Protein AF-A0A0C9QP60-F1 (afdb_monomer)

Solvent-accessible surface area (backbone atoms only — not comparable to full-atom values): 21638 Å² total; per-residue (Å²): 135,90,82,84,79,82,76,84,76,81,80,73,82,81,73,84,78,78,50,73,70,58,50,53,60,69,43,43,70,55,50,72,55,45,40,46,80,83,29,76,95,37,69,68,60,22,52,45,26,48,55,33,48,55,51,50,52,53,51,52,54,33,41,74,70,72,43,88,77,77,71,44,75,39,58,37,56,35,70,56,91,48,77,74,44,56,77,66,73,55,65,50,81,40,75,45,76,48,76,64,84,46,63,72,58,43,52,49,52,53,33,57,71,67,79,45,88,57,67,77,67,66,71,60,70,74,83,79,90,80,78,92,71,98,60,85,84,70,74,88,70,79,89,86,78,86,72,84,58,80,89,42,68,85,38,83,88,43,37,67,60,52,51,52,49,52,61,70,70,46,70,95,46,69,65,62,51,43,70,68,44,48,63,57,50,49,53,54,48,59,70,44,41,65,61,53,54,50,39,57,51,49,51,51,53,49,28,67,73,46,43,31,67,46,77,50,76,62,48,98,70,54,72,71,55,51,43,50,48,53,53,56,48,51,54,49,43,74,76,40,54,80,60,40,62,76,45,45,71,28,38,42,30,35,20,80,51,70,52,67,46,97,86,62,33,41,31,37,32,65,88,60,60,73,66,60,55,50,56,49,53,71,45,43,70,63,52,49,58,51,58,69,45,44,65,59,52,51,52,52,52,18,56,76,56,75,65,46,75,82,79,78,87,71,90,80,70,96,83,80,83,92,82,71,76,96,76,77,98,76,80,92,78,90,79,93,66,93,74,87,80,84,70,134

InterPro domains:
  IPR027986 T-cell activation inhibitor, mitochondrial [PTHR31596] (13-310)
  IPR027989 Domain of unknown function DUF4461 [PF14688] (173-313)
  IPR028031 Domain of unknown function DUF4460 [PF14687] (16-116)

pLDDT: mean 70.01, std 20.9, range [25.31, 95.25]

Secondary structure (DSSP, 8-state):
----------------PPPHHHHHHHHHHHHHHH-GGGGTT-HHHHHHHHHHHHHHHHHHHHHHTTPPPPPEEEEEEEE-S-HHHHTTT-EEEEEEEE--S-HHHHHHHHHHHTT---HHHHTSPPP--------TTS-SS--------GGGTT-TTTHHHHHHHHHHHS-S-HHHHHHHHHHHHHHHHHHTHHHHHHHHHHHHHHHHHHT-SEEEE-SSS-HHHHHHHHHHHHHHHHH-HHHHGGGTTPEEEEESS-EE-TTSPEEEETTS-HHHHHHHHHHHHHHHHHHHHHHHHHHHHHHHTTT-------SS---S---S------------S-------

Structure (mmCIF, N/CA/C/O backbone):
data_AF-A0A0C9QP60-F1
#
_entry.id   AF-A0A0C9QP60-F1
#
loop_
_atom_site.group_PDB
_atom_site.id
_atom_site.type_symbol
_atom_site.label_atom_id
_atom_site.label_alt_id
_atom_site.label_comp_id
_atom_site.label_asym_id
_atom_site.label_entity_id
_atom_site.label_seq_id
_atom_site.pdbx_PDB_ins_code
_atom_site.Cartn_x
_atom_site.Cartn_y
_atom_site.Cartn_z
_atom_site.occupancy
_atom_site.B_iso_or_equiv
_atom_site.auth_seq_id
_atom_site.auth_comp_id
_atom_site.auth_asym_id
_atom_site.auth_atom_id
_atom_site.pdbx_PDB_model_num
ATOM 1 N N . MET A 1 1 ? -19.354 8.453 -74.496 1.00 32.84 1 MET A N 1
ATOM 2 C CA . MET A 1 1 ? -18.227 9.409 -74.519 1.00 32.84 1 MET A CA 1
ATOM 3 C C . MET A 1 1 ? -17.736 9.614 -73.103 1.00 32.84 1 MET A C 1
ATOM 5 O O . MET A 1 1 ? -18.538 9.859 -72.214 1.00 32.84 1 MET A O 1
ATOM 9 N N . LEU A 1 2 ? -16.433 9.427 -72.923 1.00 30.95 2 LEU A N 1
ATOM 10 C CA . LEU A 1 2 ? -15.685 9.573 -71.681 1.00 30.95 2 LEU A CA 1
ATOM 11 C C . LEU A 1 2 ? -15.589 11.052 -71.285 1.00 30.95 2 LEU A C 1
ATOM 13 O O . LEU A 1 2 ? -15.195 11.870 -72.111 1.00 30.95 2 LEU A O 1
ATOM 17 N N . LEU A 1 3 ? -15.845 11.377 -70.018 1.00 25.61 3 LEU A N 1
ATOM 18 C CA . LEU A 1 3 ? -15.370 12.620 -69.409 1.00 25.61 3 LEU A CA 1
ATOM 19 C C . LEU A 1 3 ? -14.425 12.262 -68.263 1.00 25.61 3 LEU A C 1
ATOM 21 O O . LEU A 1 3 ? -14.814 11.801 -67.194 1.00 25.61 3 LEU A O 1
ATOM 25 N N . SER A 1 4 ? -13.142 12.411 -68.584 1.00 28.53 4 SER A N 1
ATOM 26 C CA . SER A 1 4 ? -11.988 12.177 -67.731 1.00 28.53 4 SER A CA 1
ATOM 27 C C . SER A 1 4 ? -11.866 13.302 -66.706 1.00 28.53 4 SER A C 1
ATOM 29 O O . SER A 1 4 ? -11.597 14.446 -67.067 1.00 28.53 4 SER A O 1
ATOM 31 N N . VAL A 1 5 ? -12.011 12.977 -65.422 1.00 31.80 5 VAL A N 1
ATOM 32 C CA . VAL A 1 5 ? -11.561 13.852 -64.334 1.00 31.80 5 VAL A CA 1
ATOM 33 C C . VAL A 1 5 ? -10.162 13.393 -63.942 1.00 31.80 5 VAL A C 1
ATOM 35 O O . VAL A 1 5 ? -9.981 12.428 -63.199 1.00 31.80 5 VAL A O 1
ATOM 38 N N . LYS A 1 6 ? -9.150 14.077 -64.483 1.00 30.47 6 LYS A N 1
ATOM 39 C CA . LYS A 1 6 ? -7.749 13.919 -64.087 1.00 30.47 6 LYS A CA 1
ATOM 40 C C . LYS A 1 6 ? -7.596 14.355 -62.626 1.00 30.47 6 LYS A C 1
ATOM 42 O O . LYS A 1 6 ? -7.468 15.542 -62.338 1.00 30.47 6 LYS A O 1
ATOM 47 N N . ARG A 1 7 ? -7.590 13.402 -61.689 1.00 30.95 7 ARG A N 1
ATOM 48 C CA . ARG A 1 7 ? -7.077 13.644 -60.335 1.00 30.95 7 ARG A CA 1
ATOM 49 C C . ARG A 1 7 ? -5.559 13.745 -60.414 1.00 30.95 7 ARG A C 1
ATOM 51 O O . ARG A 1 7 ? -4.868 12.758 -60.648 1.00 30.95 7 ARG A O 1
ATOM 58 N N . CYS A 1 8 ? -5.064 14.964 -60.236 1.00 28.36 8 CYS A N 1
ATOM 59 C CA . CYS A 1 8 ? -3.657 15.262 -60.030 1.00 28.36 8 CYS A CA 1
ATOM 60 C C . CYS A 1 8 ? -3.222 14.642 -58.691 1.00 28.36 8 CYS A C 1
ATOM 62 O O . CYS A 1 8 ? -3.448 15.217 -57.628 1.00 28.36 8 CYS A O 1
ATOM 64 N N . PHE A 1 9 ? -2.662 13.433 -58.727 1.00 30.48 9 PHE A N 1
ATOM 65 C CA . PHE A 1 9 ? -1.958 12.869 -57.581 1.00 30.48 9 PHE A CA 1
ATOM 66 C C . PHE A 1 9 ? -0.523 13.384 -57.615 1.00 30.48 9 PHE A C 1
ATOM 68 O O . PHE A 1 9 ? 0.339 12.833 -58.296 1.00 30.48 9 PHE A O 1
ATOM 75 N N . CYS A 1 10 ? -0.272 14.465 -56.881 1.00 32.12 10 CYS A N 1
ATOM 76 C CA . CYS A 1 10 ? 1.082 14.842 -56.509 1.00 32.12 10 CYS A CA 1
ATOM 77 C C . CYS A 1 10 ? 1.654 13.723 -55.628 1.00 32.12 10 CYS A C 1
ATOM 79 O O . CYS A 1 10 ? 1.292 13.601 -54.457 1.00 32.12 10 CYS A O 1
ATOM 81 N N . ILE A 1 11 ? 2.525 12.895 -56.205 1.00 33.38 11 ILE A N 1
ATOM 82 C CA . ILE A 1 11 ? 3.366 11.946 -55.476 1.00 33.38 11 ILE A CA 1
ATOM 83 C C . ILE A 1 11 ? 4.297 12.790 -54.604 1.00 33.38 11 ILE A C 1
ATOM 85 O O . ILE A 1 11 ? 5.218 13.428 -55.107 1.00 33.38 11 ILE A O 1
ATOM 89 N N . LYS A 1 12 ? 4.026 12.857 -53.299 1.00 36.81 12 LYS A N 1
ATOM 90 C CA . LYS A 1 12 ? 5.022 13.325 -52.336 1.00 36.81 12 LYS A CA 1
ATOM 91 C C . LYS A 1 12 ? 5.918 12.133 -52.028 1.00 36.81 12 LYS A C 1
ATOM 93 O O . LYS A 1 12 ? 5.441 11.149 -51.467 1.00 36.81 12 LYS A O 1
ATOM 98 N N . ASP A 1 13 ? 7.173 12.226 -52.458 1.00 33.41 13 ASP A N 1
ATOM 99 C CA . ASP A 1 13 ? 8.253 11.306 -52.107 1.00 33.41 13 ASP A CA 1
ATOM 100 C C . ASP A 1 13 ? 8.210 11.005 -50.599 1.00 33.41 13 ASP A C 1
ATOM 102 O O . ASP A 1 13 ? 8.339 11.900 -49.761 1.00 33.41 13 ASP A O 1
ATOM 106 N N . GLY A 1 14 ? 7.963 9.743 -50.248 1.00 35.69 14 GLY A N 1
ATOM 107 C CA . GLY A 1 14 ? 7.966 9.283 -48.866 1.00 35.69 14 GLY A CA 1
ATOM 108 C C . GLY A 1 14 ? 9.399 9.116 -48.380 1.00 35.69 14 GLY A C 1
ATOM 109 O O . GLY A 1 14 ? 9.996 8.060 -48.572 1.00 35.69 14 GLY A O 1
ATOM 110 N N . PHE A 1 15 ? 9.958 10.145 -47.749 1.00 45.41 15 PHE A N 1
ATOM 111 C CA . PHE A 1 15 ? 11.188 9.997 -46.976 1.00 45.41 15 PHE A CA 1
ATOM 112 C C . PHE A 1 15 ? 10.892 9.153 -45.728 1.00 45.41 15 PHE A C 1
ATOM 114 O O . PHE A 1 15 ? 9.962 9.448 -44.977 1.00 45.41 15 PHE A O 1
ATOM 121 N N . ARG A 1 16 ? 11.680 8.096 -45.489 1.00 46.97 16 ARG A N 1
ATOM 122 C CA . ARG A 1 16 ? 11.666 7.367 -44.211 1.00 46.97 16 ARG A CA 1
ATOM 123 C C . ARG A 1 16 ? 12.055 8.353 -43.104 1.00 46.97 16 ARG A C 1
ATOM 125 O O . ARG A 1 16 ? 13.191 8.822 -43.073 1.00 46.97 16 ARG A O 1
ATOM 132 N N . ALA A 1 17 ? 11.121 8.672 -42.210 1.00 57.16 17 ALA A N 1
ATOM 133 C CA . ALA A 1 17 ? 11.425 9.436 -41.005 1.00 57.16 17 ALA A CA 1
ATOM 134 C C . ALA A 1 17 ? 12.332 8.591 -40.093 1.00 57.16 17 ALA A C 1
ATOM 136 O O . ALA A 1 17 ? 12.039 7.421 -39.843 1.00 57.16 17 ALA A O 1
ATOM 137 N N . LEU A 1 18 ? 13.448 9.165 -39.636 1.00 63.72 18 LEU A N 1
ATOM 138 C CA . LEU A 1 18 ? 14.366 8.495 -38.710 1.00 63.72 18 LEU A CA 1
ATOM 139 C C . LEU A 1 18 ? 13.670 8.266 -37.362 1.00 63.72 18 LEU A C 1
ATOM 141 O O . LEU A 1 18 ? 13.004 9.164 -36.842 1.00 63.72 18 LEU A O 1
ATOM 145 N N . SER A 1 19 ? 13.841 7.075 -36.790 1.00 68.81 19 SER A N 1
ATOM 146 C CA . SER A 1 19 ? 13.317 6.735 -35.463 1.00 68.81 19 SER A CA 1
ATOM 147 C C . SER A 1 19 ? 14.029 7.542 -34.374 1.00 68.81 19 SER A C 1
ATOM 149 O O . SER A 1 19 ? 15.221 7.833 -34.485 1.00 68.81 19 SER A O 1
ATOM 151 N N . THR A 1 20 ? 13.336 7.865 -33.277 1.00 72.31 20 THR A N 1
ATOM 152 C CA . THR A 1 20 ? 13.909 8.5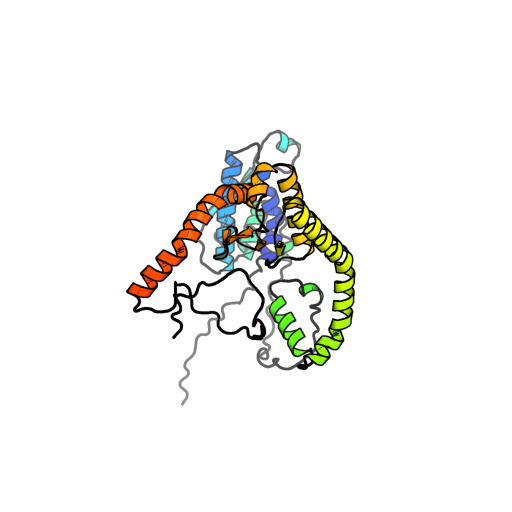93 -32.130 1.00 72.31 20 THR A CA 1
ATOM 153 C C . THR A 1 20 ? 15.202 7.943 -31.620 1.00 72.31 20 THR A C 1
ATOM 155 O O . THR A 1 20 ? 16.160 8.650 -31.319 1.00 72.31 20 THR A O 1
ATOM 158 N N . GLY A 1 21 ? 15.286 6.606 -31.622 1.00 72.25 21 GLY A N 1
ATOM 159 C CA . GLY A 1 21 ? 16.500 5.872 -31.236 1.00 72.25 21 GLY A CA 1
ATOM 160 C C . GLY A 1 21 ? 17.680 6.031 -32.209 1.00 72.25 21 GLY A C 1
ATOM 161 O O . GLY A 1 21 ? 18.832 6.124 -31.775 1.00 72.25 21 GLY A O 1
ATOM 162 N N . GLU A 1 22 ? 17.412 6.127 -33.515 1.00 74.56 22 GLU A N 1
ATOM 163 C CA . GLU A 1 22 ? 18.431 6.378 -34.549 1.00 74.56 22 GLU A CA 1
ATOM 164 C C . GLU A 1 22 ? 18.987 7.807 -34.405 1.00 74.56 22 GLU A C 1
ATOM 166 O O . GLU A 1 22 ? 20.200 8.020 -34.433 1.00 74.56 22 GLU A O 1
ATOM 171 N N . VAL A 1 23 ? 18.106 8.779 -34.141 1.00 77.25 23 VAL A N 1
ATOM 172 C CA . VAL A 1 23 ? 18.465 10.189 -33.915 1.00 77.25 23 VAL A CA 1
ATOM 173 C C . VAL A 1 23 ? 19.325 10.364 -32.664 1.00 77.25 23 VAL A C 1
ATOM 175 O O . VAL A 1 23 ? 20.373 11.010 -32.720 1.00 77.25 23 VAL A O 1
ATOM 178 N N . SER A 1 24 ? 18.933 9.755 -31.542 1.00 76.56 24 SER A N 1
ATOM 179 C CA . SER A 1 24 ? 19.708 9.819 -30.299 1.00 76.56 24 SER A CA 1
ATOM 180 C C . SER A 1 24 ? 21.079 9.159 -30.434 1.00 76.56 24 SER A C 1
ATOM 182 O O . SER A 1 24 ? 22.045 9.640 -29.847 1.00 76.56 24 SER A O 1
ATOM 184 N N . THR A 1 25 ? 21.189 8.084 -31.219 1.00 79.62 25 THR A N 1
ATOM 185 C CA . THR A 1 25 ? 22.473 7.414 -31.469 1.00 79.62 25 THR A CA 1
ATOM 186 C C . THR A 1 25 ? 23.393 8.281 -32.330 1.00 79.62 25 THR A C 1
ATOM 188 O O . THR A 1 25 ? 24.567 8.428 -31.996 1.00 79.62 25 THR A O 1
ATOM 191 N N . ALA A 1 26 ? 22.859 8.929 -33.370 1.00 76.75 26 ALA A N 1
ATOM 192 C CA . ALA A 1 26 ? 23.619 9.820 -34.247 1.00 76.75 26 ALA A CA 1
ATOM 193 C C . ALA A 1 26 ? 24.103 11.100 -33.540 1.00 76.75 26 ALA A C 1
ATOM 195 O O . ALA A 1 26 ? 25.216 11.560 -33.785 1.00 76.75 26 ALA A O 1
ATOM 196 N N . LEU A 1 27 ? 23.296 11.665 -32.636 1.00 78.94 27 LEU A N 1
ATOM 197 C CA . LEU A 1 27 ? 23.642 12.881 -31.888 1.00 78.94 27 LEU A CA 1
ATOM 198 C C . LEU A 1 27 ? 24.438 12.612 -30.606 1.00 78.94 27 LEU A C 1
ATOM 200 O O . LEU A 1 27 ? 24.936 13.550 -29.987 1.00 78.94 27 LEU A O 1
ATOM 204 N N . ARG A 1 28 ? 24.613 11.350 -30.202 1.00 77.81 28 ARG A N 1
ATOM 205 C CA . ARG A 1 28 ? 25.347 10.984 -28.982 1.00 77.81 28 ARG A CA 1
ATOM 206 C C . ARG A 1 28 ? 26.765 11.584 -28.917 1.00 77.81 28 ARG A C 1
ATOM 208 O O . ARG A 1 28 ? 27.090 12.153 -27.875 1.00 77.81 28 ARG A O 1
ATOM 215 N N . PRO A 1 29 ? 27.593 11.550 -29.983 1.00 77.00 29 PRO A N 1
ATOM 216 C CA . PRO A 1 29 ? 28.911 12.189 -29.961 1.00 77.00 29 PRO A CA 1
ATOM 217 C C . PRO A 1 29 ? 28.838 13.706 -29.757 1.00 77.00 29 PRO A C 1
ATOM 219 O O . PRO A 1 29 ? 29.717 14.275 -29.121 1.00 77.00 29 PRO A O 1
ATOM 222 N N . PHE A 1 30 ? 27.784 14.353 -30.261 1.00 79.69 30 PHE A N 1
ATOM 223 C CA . PHE A 1 30 ? 27.535 15.777 -30.053 1.00 79.69 30 PHE A CA 1
ATOM 224 C C . PHE A 1 30 ? 27.123 16.065 -28.606 1.00 79.69 30 PHE A C 1
ATOM 226 O O . PHE A 1 30 ? 27.710 16.930 -27.967 1.00 79.69 30 PHE A O 1
ATOM 233 N N . TYR A 1 31 ? 26.185 15.302 -28.036 1.00 81.62 31 TYR A N 1
ATOM 234 C CA . TYR A 1 31 ? 25.783 15.499 -26.641 1.00 81.62 31 TYR A CA 1
ATOM 235 C C . TYR A 1 31 ? 26.957 15.360 -25.675 1.00 81.62 31 TYR A C 1
ATOM 237 O O . TYR A 1 31 ? 27.052 16.144 -24.737 1.00 81.62 31 TYR A O 1
ATOM 245 N N . PHE A 1 32 ? 27.890 14.442 -25.938 1.00 78.00 32 PHE A N 1
ATOM 246 C CA . PHE A 1 32 ? 29.095 14.306 -25.125 1.00 78.00 32 PHE A CA 1
ATOM 247 C C . PHE A 1 32 ? 30.054 15.493 -25.212 1.00 78.00 32 PHE A C 1
ATOM 249 O O . PHE A 1 32 ? 30.802 15.699 -24.267 1.00 78.00 32 PHE A O 1
ATOM 256 N N . THR A 1 33 ? 30.064 16.285 -26.287 1.00 72.25 33 THR A N 1
ATOM 257 C CA . THR A 1 33 ? 30.972 17.442 -26.388 1.00 72.25 33 THR A CA 1
ATOM 258 C C . THR A 1 33 ? 30.386 18.715 -25.791 1.00 72.25 33 THR A C 1
ATOM 260 O O . THR A 1 33 ? 31.141 19.548 -25.289 1.00 72.25 33 THR A O 1
ATOM 263 N N . VAL A 1 34 ? 29.059 18.871 -25.817 1.00 73.88 34 VAL A N 1
ATOM 264 C CA . VAL A 1 34 ? 28.372 20.088 -25.345 1.00 73.88 34 VAL A CA 1
ATOM 265 C C . VAL A 1 34 ? 27.682 19.927 -23.985 1.00 73.88 34 VAL A C 1
ATOM 267 O O . VAL A 1 34 ? 27.038 20.869 -23.518 1.00 73.88 34 VAL A O 1
ATOM 270 N N . HIS A 1 35 ? 27.803 18.761 -23.335 1.00 77.62 35 HIS A N 1
ATOM 271 C CA . HIS A 1 35 ? 27.100 18.466 -22.083 1.00 77.62 35 HIS A CA 1
ATOM 272 C C . HIS A 1 35 ? 27.443 19.483 -20.975 1.00 77.62 35 HIS A C 1
ATOM 274 O O . HIS A 1 35 ? 28.627 19.716 -20.716 1.00 77.62 35 HIS A O 1
ATOM 280 N N . PRO A 1 36 ? 26.448 20.052 -20.263 1.00 72.38 36 PRO A N 1
ATOM 281 C CA . PRO A 1 36 ? 26.666 21.096 -19.255 1.00 72.38 36 PRO A CA 1
ATOM 282 C C . PRO A 1 36 ? 27.555 20.661 -18.079 1.00 72.38 36 PRO A C 1
ATOM 284 O O . PRO A 1 36 ? 28.192 21.505 -17.451 1.00 72.38 36 PRO A O 1
ATOM 287 N N . ASP A 1 37 ? 27.635 19.358 -17.804 1.00 75.44 37 ASP A N 1
ATOM 288 C CA . ASP A 1 37 ? 28.475 18.785 -16.740 1.00 75.44 37 ASP A CA 1
ATOM 289 C C . ASP A 1 37 ? 29.982 18.976 -16.998 1.00 75.44 37 ASP A C 1
ATOM 291 O O . ASP A 1 37 ? 30.777 19.131 -16.075 1.00 75.44 37 ASP A O 1
ATOM 295 N N . LEU A 1 38 ? 30.383 19.100 -18.269 1.00 68.94 38 LEU A N 1
ATOM 296 C CA . LEU A 1 38 ? 31.773 19.377 -18.646 1.00 68.94 38 LEU A CA 1
ATOM 297 C C . LEU A 1 38 ? 32.201 20.828 -18.373 1.00 68.94 38 LEU A C 1
ATOM 299 O O . LEU A 1 38 ? 33.390 21.139 -18.441 1.00 68.94 38 LEU A O 1
ATOM 303 N N . PHE A 1 39 ? 31.252 21.711 -18.049 1.00 68.50 39 PHE A N 1
ATOM 304 C CA . PHE A 1 39 ? 31.463 23.146 -17.843 1.00 68.50 39 PHE A CA 1
ATOM 305 C C . PHE A 1 39 ? 31.266 23.559 -16.377 1.00 68.50 39 PHE A C 1
ATOM 307 O O . PHE A 1 39 ? 30.927 24.705 -16.094 1.00 68.50 39 PHE A O 1
ATOM 314 N N . GLY A 1 40 ? 31.499 22.650 -15.421 1.00 68.50 40 GLY A N 1
ATOM 315 C CA . GLY A 1 40 ? 31.336 22.927 -13.985 1.00 68.50 40 GLY A CA 1
ATOM 316 C C . GLY A 1 40 ? 32.124 24.143 -13.469 1.00 68.50 40 GLY A C 1
ATOM 317 O O . GLY A 1 40 ? 31.660 24.828 -12.565 1.00 68.50 40 GLY A O 1
ATOM 318 N N . GLN A 1 41 ? 33.268 24.460 -14.086 1.00 72.19 41 GLN A N 1
ATOM 319 C CA . GLN A 1 41 ? 34.111 25.621 -13.750 1.00 72.19 41 GLN A CA 1
ATOM 320 C C . GLN A 1 41 ? 33.659 26.938 -14.427 1.00 72.19 41 GLN A C 1
ATOM 322 O O . GLN A 1 41 ? 34.224 27.993 -14.156 1.00 72.19 41 GLN A O 1
ATOM 327 N N . TYR A 1 42 ? 32.647 26.889 -15.303 1.00 75.06 42 TYR A N 1
ATOM 328 C CA . TYR A 1 42 ? 32.285 27.945 -16.256 1.00 75.06 42 TYR A CA 1
ATOM 329 C C . TYR A 1 42 ? 30.751 28.138 -16.321 1.00 75.06 42 TYR A C 1
ATOM 331 O O . TYR A 1 42 ? 30.084 27.642 -17.237 1.00 75.06 42 TYR A O 1
ATOM 339 N N . PRO A 1 43 ? 30.151 28.843 -15.338 1.00 76.19 43 PRO A N 1
ATOM 340 C CA . PRO A 1 43 ? 28.696 28.893 -15.153 1.00 76.19 43 PRO A CA 1
ATOM 341 C C . PRO A 1 43 ? 27.944 29.617 -16.283 1.00 76.19 43 PRO A C 1
ATOM 343 O O . PRO A 1 43 ? 26.806 29.259 -16.599 1.00 76.19 43 PRO A O 1
ATOM 346 N N . THR A 1 44 ? 28.565 30.604 -16.937 1.00 78.56 44 THR A N 1
ATOM 347 C CA . THR A 1 44 ? 27.941 31.342 -18.047 1.00 78.56 44 THR A CA 1
ATOM 348 C C . THR A 1 44 ? 27.857 30.484 -19.312 1.00 78.56 44 THR A C 1
ATOM 350 O O . THR A 1 44 ? 26.798 30.407 -19.932 1.00 78.56 44 THR A O 1
ATOM 353 N N . GLN A 1 45 ? 28.922 29.755 -19.648 1.00 79.19 45 GLN A N 1
ATOM 354 C CA . GLN A 1 45 ? 28.967 28.827 -20.783 1.00 79.19 45 GLN A CA 1
ATOM 355 C C . GLN A 1 45 ? 28.024 27.636 -20.572 1.00 79.19 45 GLN A C 1
ATOM 357 O O . GLN A 1 45 ? 27.305 27.247 -21.494 1.00 79.19 45 GLN A O 1
ATOM 362 N N . ARG A 1 46 ? 27.959 27.110 -19.340 1.00 81.06 46 ARG A N 1
ATOM 363 C CA . ARG A 1 46 ? 27.018 26.052 -18.947 1.00 81.06 46 ARG A CA 1
ATOM 364 C C . ARG A 1 46 ? 25.567 26.451 -19.214 1.00 81.06 46 ARG A C 1
ATOM 366 O O . ARG A 1 46 ? 24.826 25.683 -19.821 1.00 81.06 46 ARG A O 1
ATOM 373 N N . THR A 1 47 ? 25.184 27.659 -18.806 1.00 80.69 47 THR A N 1
ATOM 374 C CA . THR A 1 47 ? 23.814 28.169 -18.971 1.00 80.69 47 THR A CA 1
ATOM 375 C C . THR A 1 47 ? 23.447 28.334 -20.449 1.00 80.69 47 THR A C 1
ATOM 377 O O . THR A 1 47 ? 22.346 27.975 -20.865 1.00 80.69 47 THR A O 1
ATOM 380 N N . VAL A 1 48 ? 24.379 28.830 -21.272 1.00 81.25 48 VAL A N 1
ATOM 381 C CA . VAL A 1 48 ? 24.165 28.978 -22.722 1.00 81.25 48 VAL A CA 1
ATOM 382 C C . VAL A 1 48 ? 24.019 27.619 -23.411 1.00 81.25 48 VAL A C 1
ATOM 384 O O . VAL A 1 48 ? 23.116 27.457 -24.233 1.00 81.25 48 VAL A O 1
ATOM 387 N N . ASN A 1 49 ? 24.837 26.626 -23.049 1.00 83.69 49 ASN A N 1
ATOM 388 C CA . ASN A 1 49 ? 24.727 25.274 -23.602 1.00 83.69 49 ASN A CA 1
ATOM 389 C C . ASN A 1 49 ? 23.436 24.572 -23.159 1.00 83.69 49 ASN A C 1
ATOM 391 O O . ASN A 1 49 ? 22.796 23.920 -23.977 1.00 83.69 49 ASN A O 1
ATOM 395 N N . GLU A 1 50 ? 23.009 24.733 -21.905 1.00 84.50 50 GLU A N 1
ATOM 396 C CA . GLU A 1 50 ? 21.755 24.151 -21.412 1.00 84.50 50 GLU A CA 1
ATOM 397 C C . GLU A 1 50 ? 20.533 24.723 -22.149 1.00 84.50 50 GLU A C 1
ATOM 399 O O . GLU A 1 50 ? 19.672 23.970 -22.610 1.00 84.50 50 GLU A O 1
ATOM 404 N N . ASN A 1 51 ? 20.477 26.046 -22.318 1.00 83.38 51 ASN A N 1
ATOM 405 C CA . ASN A 1 51 ? 19.391 26.702 -23.045 1.00 83.38 51 ASN A CA 1
ATOM 406 C C . ASN A 1 51 ? 19.379 26.309 -24.529 1.00 83.38 51 ASN A C 1
ATOM 408 O O . ASN A 1 51 ? 18.318 26.002 -25.076 1.00 83.38 51 ASN A O 1
ATOM 412 N N . SER A 1 52 ? 20.551 26.242 -25.162 1.00 83.50 52 SER A N 1
ATOM 413 C CA . SER A 1 52 ? 20.674 25.853 -26.570 1.00 83.50 52 SER A CA 1
ATOM 414 C C . SER A 1 52 ? 20.362 24.370 -26.795 1.00 83.50 52 SER A C 1
ATOM 416 O O . SER A 1 52 ? 19.755 24.025 -27.806 1.00 83.50 52 SER A O 1
ATOM 418 N N . LEU A 1 53 ? 20.683 23.485 -25.842 1.00 83.12 53 LEU A N 1
ATOM 419 C CA . LEU A 1 53 ? 20.295 22.070 -25.884 1.00 83.12 53 LEU A CA 1
ATOM 420 C C . LEU A 1 53 ? 18.781 21.881 -25.756 1.00 83.12 53 LEU A C 1
ATOM 422 O O . LEU A 1 53 ? 18.208 21.101 -26.512 1.00 83.12 53 LEU A O 1
ATOM 426 N N . LYS A 1 54 ? 18.118 22.616 -24.853 1.00 84.12 54 LYS A N 1
ATOM 427 C CA . LYS A 1 54 ? 16.649 22.585 -24.724 1.00 84.12 54 LYS A CA 1
ATOM 428 C C . LYS A 1 54 ? 15.968 23.020 -26.022 1.00 84.12 54 LYS A C 1
ATOM 430 O O . LYS A 1 54 ? 15.029 22.369 -26.477 1.00 84.12 54 LYS A O 1
ATOM 435 N N . GLN A 1 55 ? 16.471 24.089 -26.639 1.00 81.75 55 GLN A N 1
ATOM 436 C CA . GLN A 1 55 ? 15.963 24.581 -27.920 1.00 81.75 55 GLN A CA 1
ATOM 437 C C . GLN A 1 55 ? 16.210 23.577 -29.051 1.00 81.75 55 GLN A C 1
ATOM 439 O O . GLN A 1 55 ? 15.302 23.311 -29.835 1.00 81.75 55 GLN A O 1
ATOM 444 N N . LEU A 1 56 ? 17.391 22.953 -29.098 1.00 83.12 56 LEU A N 1
ATOM 445 C CA . LEU A 1 56 ? 17.709 21.919 -30.082 1.00 83.12 56 LEU A CA 1
ATOM 446 C C . LEU A 1 56 ? 16.784 20.700 -29.959 1.00 83.12 56 LEU A C 1
ATOM 448 O O . LEU A 1 56 ? 16.257 20.237 -30.968 1.00 83.12 56 LEU A O 1
ATOM 452 N N . SER A 1 57 ? 16.552 20.201 -28.742 1.00 83.25 57 SER A N 1
ATOM 453 C CA . SER A 1 57 ? 15.643 19.074 -28.505 1.00 83.25 57 SER A CA 1
ATOM 454 C C . SER A 1 57 ? 14.216 19.399 -28.945 1.00 83.25 57 SER A C 1
ATOM 456 O O . SER A 1 57 ? 13.600 18.603 -29.648 1.00 83.25 57 SER A O 1
ATOM 458 N N . SER A 1 58 ? 13.727 20.606 -28.639 1.00 83.25 58 SER A N 1
ATOM 459 C CA . SER A 1 58 ? 12.406 21.059 -29.091 1.00 83.25 58 SER A CA 1
ATOM 460 C C . SER A 1 58 ? 12.298 21.118 -30.622 1.00 83.25 58 SER A C 1
ATOM 462 O O . SER A 1 58 ? 11.285 20.707 -31.192 1.00 83.25 58 SER A O 1
ATOM 464 N N . VAL A 1 59 ? 13.353 21.568 -31.310 1.00 80.81 59 VAL A N 1
ATOM 465 C CA . VAL A 1 59 ? 13.409 21.590 -32.780 1.00 80.81 59 VAL A CA 1
ATOM 466 C C . VAL A 1 59 ? 13.407 20.172 -33.356 1.00 80.81 59 VAL A C 1
ATOM 468 O O . VAL A 1 59 ? 12.675 19.906 -34.308 1.00 80.81 59 VAL A O 1
ATOM 471 N N . ILE A 1 60 ? 14.172 19.244 -32.776 1.00 81.19 60 ILE A N 1
ATOM 472 C CA . ILE A 1 60 ? 14.212 17.841 -33.216 1.00 81.19 60 ILE A CA 1
ATOM 473 C C . ILE A 1 60 ? 12.845 17.171 -33.031 1.00 81.19 60 ILE A C 1
ATOM 475 O O . ILE A 1 60 ? 12.385 16.486 -33.943 1.00 81.19 60 ILE A O 1
ATOM 479 N N . GLU A 1 61 ? 12.162 17.407 -31.910 1.00 81.69 61 GLU A N 1
ATOM 480 C CA . GLU A 1 61 ? 10.801 16.906 -31.670 1.00 81.69 61 GLU A CA 1
ATOM 481 C C . GLU A 1 61 ? 9.797 17.470 -32.686 1.00 81.69 61 GLU A C 1
ATOM 483 O O . GLU A 1 61 ? 8.982 16.727 -33.239 1.00 81.69 61 GLU A O 1
ATOM 488 N N . CYS A 1 62 ? 9.885 18.768 -33.000 1.00 80.31 62 CYS A N 1
ATOM 489 C CA . CYS A 1 62 ? 9.054 19.388 -34.033 1.00 80.31 62 CYS A CA 1
ATOM 490 C C . CYS A 1 62 ? 9.301 18.766 -35.414 1.00 80.31 62 CYS A C 1
ATOM 492 O O . CYS A 1 62 ? 8.341 18.460 -36.125 1.00 80.31 62 CYS A O 1
ATOM 494 N N . LEU A 1 63 ? 10.566 18.523 -35.773 1.00 76.31 63 LEU A N 1
ATOM 495 C CA . LEU A 1 63 ? 10.945 17.880 -37.033 1.00 76.31 63 LEU A CA 1
ATOM 496 C C . LEU A 1 63 ? 10.483 16.415 -37.099 1.00 76.31 63 LEU A C 1
ATOM 498 O O . LEU A 1 63 ? 9.993 15.984 -38.141 1.00 76.31 63 LEU A O 1
ATOM 502 N N . GLN A 1 64 ? 10.552 15.659 -35.996 1.00 75.69 64 GLN A N 1
ATOM 503 C CA . GLN A 1 64 ? 10.009 14.293 -35.919 1.00 75.69 64 GLN A CA 1
ATOM 504 C C . GLN A 1 64 ? 8.487 14.276 -36.126 1.00 75.69 64 GLN A C 1
ATOM 506 O O . GLN A 1 64 ? 7.950 13.416 -36.826 1.00 75.69 64 GLN A O 1
ATOM 511 N N . GLN A 1 65 ? 7.785 15.272 -35.584 1.00 77.88 65 GLN A N 1
ATOM 512 C CA . GLN A 1 65 ? 6.339 15.440 -35.744 1.00 77.88 65 GLN A CA 1
ATOM 513 C C . GLN A 1 65 ? 5.934 16.118 -37.067 1.00 77.88 65 GLN A C 1
ATOM 515 O O . GLN A 1 65 ? 4.760 16.446 -37.238 1.00 77.88 65 GLN A O 1
ATOM 520 N N . HIS A 1 66 ? 6.874 16.330 -38.000 1.00 68.81 66 HIS A N 1
ATOM 521 C CA . HIS A 1 66 ? 6.651 16.995 -39.293 1.00 68.81 66 HIS A CA 1
ATOM 522 C C . HIS A 1 66 ? 6.037 18.403 -39.168 1.00 68.81 66 HIS A C 1
ATOM 524 O O . HIS A 1 66 ? 5.328 18.876 -40.061 1.00 68.81 66 HIS A O 1
ATOM 530 N N . ARG A 1 67 ? 6.296 19.090 -38.050 1.00 70.94 67 ARG A N 1
ATOM 531 C CA . ARG A 1 67 ? 5.854 20.468 -37.831 1.00 70.94 67 ARG A CA 1
ATOM 532 C C . ARG A 1 67 ? 6.865 21.442 -38.440 1.00 70.94 67 ARG A C 1
ATOM 534 O O . ARG A 1 67 ? 8.070 21.205 -38.344 1.00 70.94 67 ARG A O 1
ATOM 541 N N . PRO A 1 68 ? 6.408 22.544 -39.058 1.00 64.69 68 PRO A N 1
ATOM 542 C CA . PRO A 1 68 ? 7.312 23.558 -39.580 1.00 64.69 68 PRO A CA 1
ATOM 543 C C . PRO A 1 68 ? 8.075 24.219 -38.428 1.00 64.69 68 PRO A C 1
ATOM 545 O O . PRO A 1 68 ? 7.478 24.619 -37.429 1.00 64.69 68 PRO A O 1
ATOM 548 N N . ILE A 1 69 ? 9.391 24.335 -38.585 1.00 71.94 69 ILE A N 1
ATOM 549 C CA . ILE A 1 69 ? 10.265 25.040 -37.647 1.00 71.94 69 ILE A CA 1
ATOM 550 C C . ILE A 1 69 ? 10.591 26.434 -38.184 1.00 71.94 69 ILE A C 1
ATOM 552 O O . ILE A 1 69 ? 10.685 26.635 -39.396 1.00 71.94 69 ILE A O 1
ATOM 556 N N . ASN A 1 70 ? 10.774 27.391 -37.276 1.00 68.00 70 ASN A N 1
ATOM 557 C CA . ASN A 1 70 ? 11.315 28.700 -37.626 1.00 68.00 70 ASN A CA 1
ATOM 558 C C . ASN A 1 70 ? 12.846 28.623 -37.653 1.00 68.00 70 ASN A C 1
ATOM 560 O O . ASN A 1 70 ? 13.424 27.987 -36.767 1.00 68.00 70 A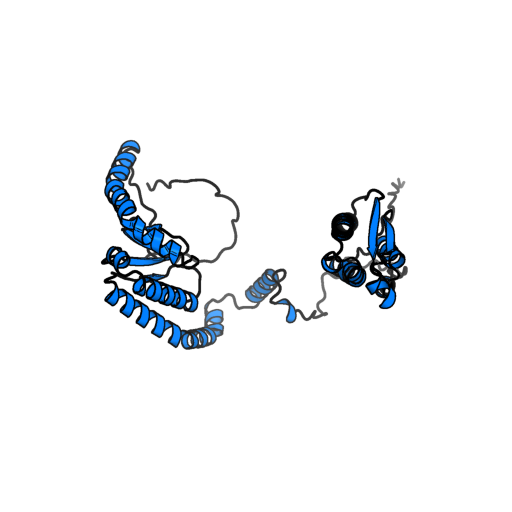SN A O 1
ATOM 564 N N . PRO A 1 71 ? 13.507 29.273 -38.625 1.00 71.56 71 PRO A N 1
ATOM 565 C CA . PRO A 1 71 ? 14.956 29.266 -38.705 1.00 71.56 71 PRO A CA 1
ATOM 566 C C . PRO A 1 71 ? 15.561 29.882 -37.446 1.00 71.56 71 PRO A C 1
ATOM 568 O O . PRO A 1 71 ? 15.256 31.022 -37.094 1.00 71.56 71 PRO A O 1
ATOM 571 N N . MET A 1 72 ? 16.422 29.128 -36.765 1.00 74.44 72 MET A N 1
ATOM 572 C CA . MET A 1 72 ? 17.028 29.547 -35.502 1.00 74.44 72 MET A CA 1
ATOM 573 C C . MET A 1 72 ? 18.537 29.311 -35.513 1.00 74.44 72 MET A C 1
ATOM 575 O O . MET A 1 72 ? 19.023 28.321 -36.059 1.00 74.44 72 MET A O 1
ATOM 579 N N . THR A 1 73 ? 19.286 30.235 -34.907 1.00 78.75 73 THR A N 1
ATOM 580 C CA . THR A 1 73 ? 20.734 30.099 -34.701 1.00 78.75 73 THR A CA 1
ATOM 581 C C . THR A 1 73 ? 21.008 29.785 -33.236 1.00 78.75 73 THR A C 1
ATOM 583 O O . THR A 1 73 ? 20.703 30.604 -32.372 1.00 78.75 73 THR A O 1
ATOM 586 N N . LEU A 1 74 ? 21.591 28.618 -32.963 1.00 80.69 74 LEU A N 1
ATOM 587 C CA . LEU A 1 74 ? 21.901 28.147 -31.615 1.00 80.69 74 LEU A CA 1
ATOM 588 C C . LEU A 1 74 ? 23.408 28.273 -31.323 1.00 80.69 74 LEU A C 1
ATOM 590 O O . LEU A 1 74 ? 24.216 27.699 -32.062 1.00 80.69 74 LEU A O 1
ATOM 594 N N . PRO A 1 75 ? 23.814 29.026 -30.283 1.00 79.38 75 PRO A N 1
ATOM 595 C CA . PRO A 1 75 ? 25.208 29.124 -29.860 1.00 79.38 75 PRO A CA 1
ATOM 596 C C . PRO A 1 75 ? 25.611 27.958 -28.944 1.00 79.38 75 PRO A C 1
ATOM 598 O O . PRO A 1 75 ? 25.014 27.752 -27.892 1.00 79.38 75 PRO A O 1
ATOM 601 N N . PHE A 1 76 ? 26.679 27.244 -29.294 1.00 80.38 76 PHE A N 1
ATOM 602 C CA . PHE A 1 76 ? 27.267 26.192 -28.464 1.00 80.38 76 PHE A CA 1
ATOM 603 C C . PHE A 1 76 ? 28.735 26.481 -28.160 1.00 80.38 76 PHE A C 1
ATOM 605 O O . PHE A 1 76 ? 29.507 26.849 -29.045 1.00 80.38 76 PHE A O 1
ATOM 612 N N . TYR A 1 77 ? 29.132 26.267 -26.910 1.00 77.12 77 TYR A N 1
ATOM 613 C CA . TYR A 1 77 ? 30.529 26.249 -26.493 1.00 77.12 77 TYR A CA 1
ATOM 614 C C . TYR A 1 77 ? 31.061 24.820 -26.545 1.00 77.12 77 TYR A C 1
ATOM 616 O O . TYR A 1 77 ? 30.490 23.925 -25.921 1.00 77.12 77 TYR A O 1
ATOM 624 N N . LEU A 1 78 ? 32.162 24.618 -27.271 1.00 75.81 78 LEU A N 1
ATOM 625 C CA . LEU A 1 78 ? 32.878 23.347 -27.347 1.00 75.81 78 LEU A CA 1
ATOM 626 C C . LEU A 1 78 ? 34.235 23.452 -26.644 1.00 75.81 78 LEU A C 1
ATOM 628 O O . LEU A 1 78 ? 34.906 24.488 -26.693 1.00 75.81 78 LEU A O 1
ATOM 632 N N . ARG A 1 79 ? 34.649 22.350 -26.011 1.00 65.44 79 ARG A N 1
ATOM 633 C CA . ARG A 1 79 ? 35.997 22.178 -25.458 1.00 65.44 79 ARG A CA 1
ATOM 634 C C . ARG A 1 79 ? 36.932 21.682 -26.565 1.00 65.44 79 ARG A C 1
ATOM 636 O O . ARG A 1 79 ? 36.603 20.711 -27.246 1.00 65.44 79 ARG A O 1
ATOM 643 N N . SER A 1 80 ? 38.075 22.346 -26.740 1.00 60.69 80 SER A N 1
ATOM 644 C CA . SER A 1 80 ? 39.111 21.907 -27.686 1.00 60.69 80 SER A CA 1
ATOM 645 C C . SER A 1 80 ? 39.637 20.516 -27.292 1.00 60.69 80 SER A C 1
ATOM 647 O O . SER A 1 80 ? 39.697 20.194 -26.102 1.00 60.69 80 SER A O 1
ATOM 649 N N . LYS A 1 81 ? 39.977 19.674 -28.278 1.00 57.06 81 LYS A N 1
ATOM 650 C CA . LYS A 1 81 ? 40.448 18.289 -28.058 1.00 57.06 81 LYS A CA 1
ATOM 651 C C . LYS A 1 81 ? 41.928 18.217 -27.653 1.00 57.06 81 LYS A C 1
ATOM 653 O O . LYS A 1 81 ? 42.380 17.162 -27.220 1.00 57.06 81 LYS A O 1
ATOM 658 N N . ASP A 1 82 ? 42.656 19.328 -27.743 1.00 52.00 82 ASP A N 1
ATOM 659 C CA . ASP A 1 82 ? 44.085 19.391 -27.443 1.00 52.00 82 ASP A CA 1
ATOM 660 C C . ASP A 1 82 ? 44.348 19.640 -25.948 1.00 52.00 82 ASP A C 1
ATOM 662 O O . ASP A 1 82 ? 43.970 20.672 -25.385 1.00 52.00 82 ASP A O 1
ATOM 666 N N . GLU A 1 83 ? 45.069 18.722 -25.293 1.00 52.19 83 GLU A N 1
ATOM 667 C CA . GLU A 1 83 ? 45.361 18.748 -23.845 1.00 52.19 83 GLU A CA 1
ATOM 668 C C . GLU A 1 83 ? 46.043 20.042 -23.358 1.00 52.19 83 GLU A C 1
ATOM 670 O O . GLU A 1 83 ? 45.918 20.421 -22.189 1.00 52.19 83 GLU A O 1
ATOM 675 N N . LYS A 1 84 ? 46.745 20.752 -24.251 1.00 49.59 84 LYS A N 1
ATOM 676 C CA . LYS A 1 84 ? 47.420 22.026 -23.955 1.00 49.59 84 LYS A CA 1
ATOM 677 C C . LYS A 1 84 ? 46.453 23.217 -23.915 1.00 49.59 84 LYS A C 1
ATOM 679 O O . LYS A 1 84 ? 46.646 24.123 -23.109 1.00 49.59 84 LYS A O 1
ATOM 684 N N . GLU A 1 85 ? 45.390 23.207 -24.719 1.00 51.41 85 GLU A N 1
ATOM 685 C CA . GLU A 1 85 ? 44.377 24.275 -24.756 1.00 51.41 85 GLU A CA 1
ATOM 686 C C . GLU A 1 85 ? 43.279 24.082 -23.707 1.00 51.41 85 GLU A C 1
ATOM 688 O O . GLU A 1 85 ? 42.695 25.048 -23.211 1.00 51.41 85 GLU A O 1
ATOM 693 N N . VAL A 1 86 ? 43.067 22.830 -23.298 1.00 51.91 86 VAL A N 1
ATOM 694 C CA . VAL A 1 86 ? 42.176 22.445 -22.204 1.00 51.91 86 VAL A CA 1
ATOM 695 C C . VAL A 1 86 ? 42.606 23.055 -20.863 1.00 51.91 86 VAL A C 1
ATOM 697 O O . VAL A 1 86 ? 41.747 23.445 -20.073 1.00 51.91 86 VAL A O 1
ATOM 700 N N . LYS A 1 87 ? 43.918 23.175 -20.612 1.00 49.34 87 LYS A N 1
ATOM 701 C CA . LYS A 1 87 ? 44.470 23.842 -19.417 1.00 49.34 87 LYS A CA 1
ATOM 702 C C . LYS A 1 87 ? 44.447 25.374 -19.509 1.00 49.34 87 LYS A C 1
ATOM 704 O O . LYS A 1 87 ? 44.548 26.036 -18.484 1.00 49.34 87 LYS A O 1
ATOM 709 N N . ALA A 1 88 ? 44.293 25.930 -20.714 1.00 49.47 88 ALA A N 1
ATOM 710 C CA . ALA A 1 88 ? 44.246 27.371 -20.969 1.00 49.47 88 ALA A CA 1
ATOM 711 C C . ALA A 1 88 ? 42.813 27.944 -21.023 1.00 49.47 88 ALA A C 1
ATOM 713 O O . ALA A 1 88 ? 42.649 29.146 -21.218 1.00 49.47 88 ALA A O 1
ATOM 714 N N . GLY A 1 89 ? 41.775 27.109 -20.876 1.00 53.50 89 GLY A N 1
ATOM 715 C CA . GLY A 1 89 ? 40.377 27.556 -20.838 1.00 53.50 89 GLY A CA 1
ATOM 716 C C . GLY A 1 89 ? 39.862 28.153 -22.154 1.00 53.50 89 GLY A C 1
ATOM 717 O O . GLY A 1 89 ? 38.946 28.975 -22.135 1.00 53.50 89 GLY A O 1
ATOM 718 N N . LYS A 1 90 ? 40.446 27.783 -23.303 1.00 57.47 90 LYS A N 1
ATOM 719 C CA . LYS A 1 90 ? 39.973 28.254 -24.613 1.00 57.47 90 LYS A CA 1
ATOM 720 C C . LYS A 1 90 ? 38.759 27.442 -25.065 1.00 57.47 90 LYS A C 1
ATOM 722 O O . LYS A 1 90 ? 38.846 26.234 -25.277 1.00 57.47 90 LYS A O 1
ATOM 727 N N . PHE A 1 91 ? 37.634 28.133 -25.233 1.00 64.62 91 PHE A N 1
ATOM 728 C CA . PHE A 1 91 ? 36.387 27.572 -25.748 1.00 64.62 91 PHE A CA 1
ATOM 729 C C . PHE A 1 91 ? 36.128 28.061 -27.164 1.00 64.62 91 PHE A C 1
ATOM 731 O O . PHE A 1 91 ? 36.233 29.256 -27.443 1.00 64.62 91 PHE A O 1
ATOM 738 N N . THR A 1 92 ? 35.729 27.149 -28.045 1.00 67.56 92 THR A N 1
ATOM 739 C CA . THR A 1 92 ? 35.291 27.504 -29.394 1.00 67.56 92 THR A CA 1
ATOM 740 C C . THR A 1 92 ? 33.784 27.722 -29.369 1.00 67.56 92 THR A C 1
ATOM 742 O O . THR A 1 92 ? 33.028 26.810 -29.033 1.00 67.56 92 THR A O 1
ATOM 745 N N . LEU A 1 93 ? 33.340 28.936 -29.703 1.00 71.75 93 LEU A N 1
ATOM 746 C CA . LEU A 1 93 ? 31.924 29.239 -29.899 1.00 71.75 93 LEU A CA 1
ATOM 747 C C . LEU A 1 93 ? 31.520 28.828 -31.317 1.00 71.75 93 LEU A C 1
ATOM 749 O O . LEU A 1 93 ? 31.963 29.434 -32.292 1.00 71.75 93 LEU A O 1
ATOM 753 N N . VAL A 1 94 ? 30.649 27.831 -31.425 1.00 73.56 94 VAL A N 1
ATOM 754 C CA . VAL A 1 94 ? 30.067 27.372 -32.688 1.00 73.56 94 VAL A CA 1
ATOM 755 C C . VAL A 1 94 ? 28.621 27.846 -32.754 1.00 73.56 94 VAL A C 1
ATOM 757 O O . VAL A 1 94 ? 27.825 27.582 -31.856 1.00 73.56 94 VAL A O 1
ATOM 760 N N . LYS A 1 95 ? 28.267 28.564 -33.821 1.00 74.00 95 LYS A N 1
ATOM 761 C CA . LYS A 1 95 ? 26.889 28.990 -34.092 1.00 74.00 95 LYS A CA 1
ATOM 762 C C . LYS A 1 95 ? 26.280 28.040 -35.113 1.00 74.00 95 LYS A C 1
ATOM 764 O O . LYS A 1 95 ? 26.695 28.038 -36.268 1.00 74.00 95 LYS A O 1
ATOM 769 N N . ILE A 1 96 ? 25.307 27.244 -34.687 1.00 76.38 96 ILE A N 1
ATOM 770 C CA . ILE A 1 96 ? 24.633 26.268 -35.543 1.00 76.38 96 ILE A CA 1
ATOM 771 C C . ILE A 1 96 ? 23.352 26.900 -36.081 1.00 76.38 96 ILE A C 1
ATOM 773 O O . ILE A 1 96 ? 22.489 27.301 -35.304 1.00 76.38 96 ILE A O 1
ATOM 777 N N . GLN A 1 97 ? 23.227 26.996 -37.403 1.00 71.69 97 GLN A N 1
ATOM 778 C CA . GLN A 1 97 ? 22.006 27.469 -38.056 1.00 71.69 97 GLN A CA 1
ATOM 779 C C . GLN A 1 97 ? 21.118 26.281 -38.425 1.00 71.69 97 GLN A C 1
ATOM 781 O O . GLN A 1 97 ? 21.558 25.367 -39.121 1.00 71.69 97 GLN A O 1
ATOM 786 N N . LEU A 1 98 ? 19.868 26.300 -37.966 1.00 71.81 98 LEU A N 1
ATOM 787 C CA . LEU A 1 98 ? 18.869 25.273 -38.249 1.00 71.81 98 LEU A CA 1
ATOM 788 C C . LEU A 1 98 ? 17.778 25.894 -39.129 1.00 71.81 98 LEU A C 1
ATOM 790 O O . LEU A 1 98 ? 16.944 26.640 -38.625 1.00 71.81 98 LEU A O 1
ATOM 794 N N . ASN A 1 99 ? 17.811 25.625 -40.437 1.00 64.69 99 ASN A N 1
ATOM 795 C CA . ASN A 1 99 ? 16.826 26.116 -41.422 1.00 64.69 99 ASN A CA 1
ATOM 796 C C . ASN A 1 99 ? 16.196 24.973 -42.250 1.00 64.69 99 ASN A C 1
ATOM 798 O O . ASN A 1 99 ? 15.315 25.192 -43.080 1.00 64.69 99 ASN A O 1
ATOM 802 N N . ASP A 1 100 ? 16.653 23.738 -42.041 1.00 67.62 100 ASP A N 1
ATOM 803 C CA . ASP A 1 100 ? 16.276 22.606 -42.879 1.00 67.62 100 ASP A CA 1
ATOM 804 C C . ASP A 1 100 ? 14.991 21.929 -42.388 1.00 67.62 100 ASP A C 1
ATOM 806 O O . ASP A 1 100 ? 14.795 21.693 -41.195 1.00 67.62 100 ASP A O 1
ATOM 810 N N . LYS A 1 101 ? 14.122 21.574 -43.341 1.00 65.06 101 LYS A N 1
ATOM 811 C CA . LYS A 1 101 ? 12.895 20.792 -43.096 1.00 65.06 101 LYS A CA 1
ATOM 812 C C . LYS A 1 101 ? 13.176 19.296 -42.921 1.00 65.06 101 LYS A C 1
ATOM 814 O O . LYS A 1 101 ? 12.356 18.586 -42.347 1.00 65.06 101 LYS A O 1
ATOM 819 N N . ASP A 1 102 ? 14.325 18.829 -43.410 1.00 73.38 102 ASP A N 1
ATOM 820 C CA . ASP A 1 102 ? 14.703 17.419 -43.400 1.00 73.38 102 ASP A CA 1
ATOM 821 C C . ASP A 1 102 ? 15.577 17.109 -42.186 1.00 73.38 102 ASP A C 1
ATOM 823 O O . ASP A 1 102 ? 16.723 17.551 -42.090 1.00 73.38 102 ASP A O 1
ATOM 827 N N . LEU A 1 103 ? 15.069 16.261 -41.295 1.00 72.62 103 LEU A N 1
ATOM 828 C CA . LEU A 1 103 ? 15.741 15.893 -40.050 1.00 72.62 103 LEU A CA 1
ATOM 829 C C . LEU A 1 103 ? 17.150 15.303 -40.275 1.00 72.62 103 LEU A C 1
ATOM 831 O O . LEU A 1 103 ? 18.078 15.618 -39.531 1.00 72.62 103 LEU A O 1
ATOM 835 N N . LYS A 1 104 ? 17.345 14.508 -41.337 1.00 72.12 104 LYS A N 1
ATOM 836 C CA . LYS A 1 104 ? 18.655 13.937 -41.706 1.00 72.12 104 LYS A CA 1
ATOM 837 C C . LYS A 1 104 ? 19.675 15.026 -42.063 1.00 72.12 104 LYS A C 1
ATOM 839 O O . LYS A 1 104 ? 20.816 14.964 -41.611 1.00 72.12 104 LYS A O 1
ATOM 844 N N . LYS A 1 105 ? 19.264 16.045 -42.827 1.00 73.88 105 LYS A N 1
ATOM 845 C CA . LYS A 1 105 ? 20.133 17.167 -43.223 1.00 73.88 105 LYS A CA 1
ATOM 846 C C . LYS A 1 105 ? 20.483 18.036 -42.021 1.00 73.88 105 LYS A C 1
ATOM 848 O O . LYS A 1 105 ? 21.653 18.352 -41.838 1.00 73.88 105 LYS A O 1
ATOM 853 N N . THR A 1 106 ? 19.514 18.297 -41.144 1.00 73.88 106 THR A N 1
ATOM 854 C CA . THR A 1 106 ? 19.726 19.033 -39.892 1.00 73.88 106 THR A CA 1
ATOM 855 C C . THR A 1 106 ? 20.776 18.358 -39.003 1.00 73.88 106 THR A C 1
ATOM 857 O O . THR A 1 106 ? 21.699 19.021 -38.533 1.00 73.88 106 THR A O 1
ATOM 860 N N . ILE A 1 107 ? 20.699 17.033 -38.822 1.00 76.50 107 ILE A N 1
ATOM 861 C CA . ILE A 1 107 ? 21.688 16.270 -38.038 1.00 76.50 107 ILE A CA 1
ATOM 862 C C . ILE A 1 107 ? 23.077 16.330 -38.684 1.00 76.50 107 ILE A C 1
ATOM 864 O O . ILE A 1 107 ? 24.068 16.539 -37.986 1.00 76.50 107 ILE A O 1
ATOM 868 N N . ILE A 1 108 ? 23.165 16.201 -40.011 1.00 76.44 108 ILE A N 1
ATOM 869 C CA . ILE A 1 108 ? 24.440 16.311 -40.733 1.00 76.44 108 ILE A CA 1
ATOM 870 C C . ILE A 1 108 ? 25.040 17.715 -40.569 1.00 76.44 108 ILE A C 1
ATOM 872 O O . ILE A 1 108 ? 26.238 17.835 -40.318 1.00 76.44 108 ILE A O 1
ATOM 876 N N . SER A 1 109 ? 24.229 18.771 -40.660 1.00 73.75 109 SER A N 1
ATOM 877 C CA . SER A 1 109 ? 24.662 20.161 -40.465 1.00 73.75 109 SER A CA 1
ATOM 878 C C . SER A 1 109 ? 25.192 20.406 -39.047 1.00 73.75 109 SER A C 1
ATOM 880 O O . SER A 1 109 ? 26.228 21.052 -38.888 1.00 73.75 109 SER A O 1
ATOM 882 N N . ILE A 1 110 ? 24.551 19.828 -38.023 1.00 78.38 110 ILE A N 1
ATOM 883 C CA . ILE A 1 110 ? 25.014 19.884 -36.625 1.00 78.38 110 ILE A CA 1
ATOM 884 C C . ILE A 1 110 ? 26.360 19.165 -36.463 1.00 78.38 110 ILE A C 1
ATOM 886 O O . ILE A 1 110 ? 27.302 19.727 -35.905 1.00 78.38 110 ILE A O 1
ATOM 890 N N . LEU A 1 111 ? 26.481 17.936 -36.974 1.00 75.44 111 LEU A N 1
ATOM 891 C CA . LEU A 1 111 ? 27.703 17.136 -36.839 1.00 75.44 111 LEU A CA 1
ATOM 892 C C . LEU A 1 111 ? 28.889 17.760 -37.591 1.00 75.44 111 LEU A C 1
ATOM 894 O O . LEU A 1 111 ? 30.000 17.795 -37.055 1.00 75.44 111 LEU A O 1
ATOM 898 N N . LYS A 1 112 ? 28.645 18.328 -38.782 1.00 77.50 112 LYS A N 1
ATOM 899 C CA . LYS A 1 112 ? 29.645 19.084 -39.553 1.00 77.50 112 LYS A CA 1
ATOM 900 C C . LYS A 1 112 ? 30.095 20.347 -38.825 1.00 77.50 112 LYS A C 1
ATOM 902 O O . LYS A 1 112 ? 31.293 20.598 -38.756 1.00 77.50 112 LYS A O 1
ATOM 907 N N . ALA A 1 113 ? 29.171 21.106 -38.232 1.00 68.56 113 ALA A N 1
ATOM 908 C CA . ALA A 1 113 ? 29.508 22.308 -37.467 1.00 68.56 113 ALA A CA 1
ATOM 909 C C . ALA A 1 113 ? 30.401 22.011 -36.245 1.00 68.56 113 ALA A C 1
ATOM 911 O O . ALA A 1 113 ? 31.154 22.876 -35.803 1.00 68.56 113 ALA A O 1
ATOM 912 N N . CYS A 1 114 ? 30.350 20.784 -35.720 1.00 64.19 114 CYS A N 1
ATOM 913 C CA . CYS A 1 114 ? 31.132 20.349 -34.565 1.00 64.19 114 CYS A CA 1
ATOM 914 C C . CYS A 1 114 ? 32.388 19.524 -34.912 1.00 64.19 114 CYS A C 1
ATOM 916 O O . CYS A 1 114 ? 33.025 19.009 -33.992 1.00 64.19 114 CYS A O 1
ATOM 918 N N . ASN A 1 115 ? 32.765 19.395 -36.195 1.00 64.81 115 ASN A N 1
ATOM 919 C CA . ASN A 1 115 ? 33.876 18.544 -36.658 1.00 64.81 115 ASN A CA 1
ATOM 920 C C . ASN A 1 115 ? 33.787 17.095 -36.119 1.00 64.81 115 ASN A C 1
ATOM 922 O O . ASN A 1 115 ? 34.772 16.525 -35.635 1.00 64.81 115 ASN A O 1
ATOM 926 N N . LEU A 1 116 ? 32.584 16.510 -36.149 1.00 67.25 116 LEU A N 1
ATOM 927 C CA . LEU A 1 116 ? 32.301 15.143 -35.699 1.00 67.25 116 LEU A CA 1
ATOM 928 C C . LEU A 1 116 ? 32.011 14.214 -36.894 1.00 67.25 116 LEU A C 1
ATOM 930 O O . LEU A 1 116 ? 31.505 14.678 -37.917 1.00 67.25 116 LEU A O 1
ATOM 934 N N . PRO A 1 117 ? 32.326 12.907 -36.791 1.00 59.50 117 PRO A N 1
ATOM 935 C CA . PRO A 1 117 ? 32.166 11.974 -37.904 1.00 59.50 117 PRO A CA 1
ATOM 936 C C . PRO A 1 117 ? 30.689 11.789 -38.291 1.00 59.50 117 PRO A C 1
ATOM 938 O O . PRO A 1 117 ? 29.853 11.467 -37.449 1.00 59.50 117 PRO A O 1
ATOM 941 N N . THR A 1 118 ? 30.377 11.953 -39.582 1.00 60.69 118 THR A N 1
ATOM 942 C CA . THR A 1 118 ? 29.033 11.778 -40.176 1.00 60.69 118 THR A CA 1
ATOM 943 C C . THR A 1 118 ? 28.752 10.350 -40.657 1.00 60.69 118 THR A C 1
ATOM 945 O O . THR A 1 118 ? 27.667 10.075 -41.174 1.00 60.69 118 THR A O 1
ATOM 948 N N . THR A 1 119 ? 29.694 9.424 -40.443 1.00 57.50 119 THR A N 1
ATOM 949 C CA . THR A 1 119 ? 29.695 8.049 -40.976 1.00 57.50 119 THR A CA 1
ATOM 950 C C . THR A 1 119 ? 28.421 7.263 -40.656 1.00 57.50 119 THR A C 1
ATOM 952 O O . THR A 1 119 ? 27.921 6.537 -41.508 1.00 57.50 1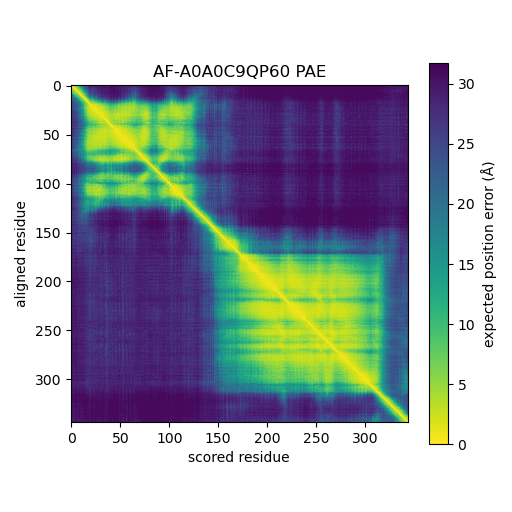19 THR A O 1
ATOM 955 N N . PHE A 1 120 ? 27.835 7.462 -39.472 1.00 56.19 120 PHE A N 1
ATOM 956 C CA . PHE A 1 120 ? 26.604 6.780 -39.051 1.00 56.19 120 PHE A CA 1
ATOM 957 C C . PHE A 1 120 ? 25.330 7.274 -39.756 1.00 56.19 120 PHE A C 1
ATOM 959 O O . PHE A 1 120 ? 24.364 6.525 -39.849 1.00 56.19 120 PHE A O 1
ATOM 966 N N . VAL A 1 121 ? 25.294 8.518 -40.247 1.00 57.19 121 VAL A N 1
ATOM 967 C CA . VAL A 1 121 ? 24.098 9.101 -40.892 1.00 57.19 121 VAL A CA 1
ATOM 968 C C . VAL A 1 121 ? 24.130 8.896 -42.411 1.00 57.19 121 VAL A C 1
ATOM 970 O O . VAL A 1 121 ? 23.082 8.805 -43.050 1.00 57.19 121 VAL A O 1
ATOM 973 N N . GLU A 1 122 ? 25.326 8.769 -42.988 1.00 55.81 122 GLU A N 1
ATOM 974 C CA . GLU A 1 122 ? 25.535 8.437 -44.404 1.00 55.81 122 GLU A CA 1
ATOM 975 C C . GLU A 1 122 ? 25.251 6.956 -44.710 1.00 55.81 122 GLU A C 1
ATOM 977 O O . GLU A 1 122 ? 24.714 6.660 -45.772 1.00 55.81 122 GLU A O 1
ATOM 982 N N . GLN A 1 123 ? 25.495 6.045 -43.757 1.00 56.75 123 GLN A N 1
ATOM 983 C CA . GLN A 1 123 ? 25.177 4.609 -43.873 1.00 56.75 123 GLN A CA 1
ATOM 984 C C . GLN A 1 123 ? 23.672 4.281 -43.844 1.00 56.75 123 GLN A C 1
ATOM 986 O O . GLN A 1 123 ? 23.281 3.150 -44.123 1.00 56.75 123 GLN A O 1
ATOM 991 N N . ILE A 1 124 ? 22.810 5.250 -43.523 1.00 56.38 124 ILE A N 1
ATOM 992 C CA . ILE A 1 124 ? 21.356 5.086 -43.617 1.00 56.38 124 ILE A CA 1
ATOM 993 C C . ILE A 1 124 ? 20.964 5.366 -45.072 1.00 56.38 124 ILE A C 1
ATOM 995 O O . ILE A 1 124 ? 20.668 6.511 -45.431 1.00 56.38 124 ILE A O 1
ATOM 999 N N . GLU A 1 125 ? 21.040 4.334 -45.914 1.00 48.38 125 GLU A N 1
ATOM 1000 C CA . GLU A 1 125 ? 20.746 4.403 -47.350 1.00 48.38 125 GLU A CA 1
ATOM 1001 C C . GLU A 1 125 ? 19.373 5.043 -47.635 1.00 48.38 125 GLU A C 1
ATOM 1003 O O . GLU A 1 125 ? 18.374 4.777 -46.959 1.00 48.38 125 GLU A O 1
ATOM 1008 N N . GLU A 1 126 ? 19.324 5.909 -48.652 1.00 43.72 126 GLU A N 1
ATOM 1009 C CA . GLU A 1 126 ? 18.064 6.340 -49.263 1.00 43.72 126 GLU A CA 1
ATOM 1010 C C . GLU A 1 126 ? 17.429 5.153 -50.005 1.00 43.72 126 GLU A C 1
ATOM 1012 O O . GLU A 1 126 ? 18.158 4.353 -50.595 1.00 43.72 126 GLU A O 1
ATOM 1017 N N . PRO A 1 127 ? 16.088 5.011 -50.017 1.00 38.97 127 PRO A N 1
ATOM 1018 C CA . PRO A 1 127 ? 15.455 3.935 -50.763 1.00 38.97 127 PRO A CA 1
ATOM 1019 C C . PRO A 1 127 ? 15.817 4.068 -52.245 1.00 38.97 127 PRO A C 1
ATOM 1021 O O . PRO A 1 127 ? 15.497 5.064 -52.897 1.00 38.97 127 PRO A O 1
ATOM 1024 N N . VAL A 1 128 ? 16.490 3.044 -52.769 1.00 39.62 128 VAL A N 1
ATOM 1025 C CA . VAL A 1 128 ? 16.831 2.916 -54.184 1.00 39.62 128 VAL A CA 1
ATOM 1026 C C . VAL A 1 128 ? 15.549 3.065 -55.007 1.00 39.62 128 VAL A C 1
ATOM 1028 O O . VAL A 1 128 ? 14.626 2.252 -54.922 1.00 39.62 128 VAL A O 1
ATOM 1031 N N . LYS A 1 129 ? 15.475 4.134 -55.806 1.00 43.59 129 LYS A N 1
ATOM 1032 C CA . LYS A 1 129 ? 14.411 4.351 -56.791 1.00 43.59 129 LYS A CA 1
ATOM 1033 C C . LYS A 1 129 ? 14.481 3.241 -57.840 1.00 43.59 129 LYS A C 1
ATOM 1035 O O . LYS A 1 129 ? 15.281 3.328 -58.764 1.00 43.59 129 LYS A O 1
ATOM 1040 N N . GLY A 1 130 ? 13.630 2.221 -57.738 1.00 38.34 130 GLY A N 1
ATOM 1041 C CA . GLY A 1 130 ? 13.500 1.260 -58.833 1.00 38.34 130 GLY A CA 1
ATOM 1042 C C . GLY A 1 130 ? 12.766 -0.039 -58.529 1.00 38.34 130 GLY A C 1
ATOM 1043 O O . GLY A 1 130 ? 13.407 -1.068 -58.394 1.00 38.34 130 GLY A O 1
ATOM 1044 N N . ARG A 1 131 ? 11.431 -0.006 -58.527 1.00 33.84 131 ARG A N 1
ATOM 1045 C CA . ARG A 1 131 ? 10.531 -0.833 -59.366 1.00 33.84 131 ARG A CA 1
ATOM 1046 C C . ARG A 1 131 ? 9.122 -0.780 -58.788 1.00 33.84 131 ARG A C 1
ATOM 1048 O O . ARG A 1 131 ? 8.909 -0.906 -57.589 1.00 33.84 131 ARG A O 1
ATOM 1055 N N . LYS A 1 132 ? 8.161 -0.537 -59.675 1.00 45.41 132 LYS A N 1
ATOM 1056 C CA . LYS A 1 132 ? 6.735 -0.625 -59.383 1.00 45.41 132 LYS A CA 1
ATOM 1057 C C . LYS A 1 132 ? 6.397 -2.100 -59.168 1.00 45.41 132 LYS A C 1
ATOM 1059 O O . LYS A 1 132 ? 6.312 -2.820 -60.153 1.00 45.41 132 LYS A O 1
ATOM 1064 N N . ASP A 1 133 ? 6.186 -2.515 -57.926 1.00 33.38 133 ASP A N 1
ATOM 1065 C CA . ASP A 1 133 ? 5.500 -3.772 -57.637 1.00 33.38 133 ASP A CA 1
ATOM 1066 C C . ASP A 1 133 ? 4.120 -3.451 -57.063 1.00 33.38 133 ASP A C 1
ATOM 1068 O O . ASP A 1 133 ? 3.947 -3.071 -55.905 1.00 33.38 133 ASP A O 1
ATOM 1072 N N . GLU A 1 134 ? 3.119 -3.582 -57.929 1.00 38.50 134 GLU A N 1
ATOM 1073 C CA . GLU A 1 134 ? 1.689 -3.367 -57.690 1.00 38.50 134 GLU A CA 1
ATOM 1074 C C . GLU A 1 134 ? 1.053 -4.419 -56.753 1.00 38.50 134 GLU A C 1
ATOM 1076 O O . GLU A 1 134 ? -0.098 -4.796 -56.934 1.00 38.50 134 GLU A O 1
ATOM 1081 N N . LYS A 1 135 ? 1.759 -4.924 -55.732 1.00 36.16 135 LYS A N 1
ATOM 1082 C CA . LYS A 1 135 ? 1.272 -6.058 -54.913 1.00 36.16 135 LYS A CA 1
ATOM 1083 C C . LYS A 1 135 ? 1.370 -5.880 -53.396 1.00 36.16 135 LYS A C 1
ATOM 1085 O O . LYS A 1 135 ? 1.457 -6.859 -52.663 1.00 36.16 135 LYS A O 1
ATOM 1090 N N . PHE A 1 136 ? 1.322 -4.651 -52.878 1.00 35.59 136 PHE A N 1
ATOM 1091 C CA . PHE A 1 136 ? 1.417 -4.433 -51.423 1.00 35.59 136 PHE A CA 1
ATOM 1092 C C . PHE A 1 136 ? 0.121 -4.738 -50.637 1.00 35.59 136 PHE A C 1
ATOM 1094 O O . PHE A 1 136 ? 0.172 -4.893 -49.420 1.00 35.59 136 PHE A O 1
ATOM 1101 N N . TRP A 1 137 ? -1.038 -4.883 -51.293 1.00 33.84 137 TRP A N 1
ATOM 1102 C CA . TRP A 1 137 ? -2.310 -5.133 -50.591 1.00 33.84 137 TRP A CA 1
ATOM 1103 C C . TRP A 1 137 ? -2.754 -6.603 -50.522 1.00 33.84 137 TRP A C 1
ATOM 1105 O O . TRP A 1 137 ? -3.736 -6.886 -49.841 1.00 33.84 137 TRP A O 1
ATOM 1115 N N . GLU A 1 138 ? -2.037 -7.548 -51.140 1.00 35.78 138 GLU A N 1
ATOM 1116 C CA . GLU A 1 138 ? -2.494 -8.951 -51.213 1.00 35.78 138 GLU A CA 1
ATOM 1117 C C . GLU A 1 138 ? -1.837 -9.924 -50.223 1.00 35.78 138 GLU A C 1
ATOM 1119 O O . GLU A 1 138 ? -2.337 -11.027 -50.031 1.00 35.78 138 GLU A O 1
ATOM 1124 N N . SER A 1 139 ? -0.799 -9.530 -49.483 1.00 37.53 139 SER A N 1
ATOM 1125 C CA . SER A 1 139 ? -0.096 -10.464 -48.581 1.00 37.53 139 SER A CA 1
ATOM 1126 C C . SER A 1 139 ? -0.598 -10.447 -47.131 1.00 37.53 139 SER A C 1
ATOM 1128 O O . SER A 1 139 ? 0.184 -10.573 -46.191 1.00 37.53 139 SER A O 1
ATOM 1130 N N . ARG A 1 140 ? -1.920 -10.346 -46.925 1.00 40.78 140 ARG A N 1
ATOM 1131 C CA . ARG A 1 140 ? -2.583 -10.684 -45.643 1.00 40.78 140 ARG A CA 1
ATOM 1132 C C . ARG A 1 140 ? -2.931 -12.180 -45.538 1.00 40.78 140 ARG A C 1
ATOM 1134 O O . ARG A 1 140 ? -3.936 -12.555 -44.944 1.00 40.78 140 ARG A O 1
ATOM 1141 N N . GLY A 1 141 ? -2.081 -13.046 -46.074 1.00 37.16 141 GLY A N 1
ATOM 1142 C CA . GLY A 1 141 ? -2.220 -14.492 -45.934 1.00 37.16 141 GLY A CA 1
ATOM 1143 C C . GLY A 1 141 ? -0.919 -15.185 -46.303 1.00 37.16 141 GLY A C 1
ATOM 1144 O O . GLY A 1 141 ? -0.611 -15.318 -47.478 1.00 37.16 141 GLY A O 1
ATOM 1145 N N . GLY A 1 142 ? -0.131 -15.592 -45.308 1.00 31.20 142 GLY A N 1
ATOM 1146 C CA . GLY A 1 142 ? 1.096 -16.351 -45.554 1.00 31.20 142 GLY A CA 1
ATOM 1147 C C . GLY A 1 142 ? 2.088 -16.278 -44.402 1.00 31.20 142 GLY A C 1
ATOM 1148 O O . GLY A 1 142 ? 2.900 -15.362 -44.327 1.00 31.20 142 GLY A O 1
ATOM 1149 N N . PHE A 1 143 ? 2.001 -17.256 -43.506 1.00 39.91 143 PHE A N 1
ATOM 1150 C CA . PHE A 1 143 ? 3.001 -17.600 -42.495 1.00 39.91 143 PHE A CA 1
ATOM 1151 C C . PHE A 1 143 ? 4.410 -17.746 -43.099 1.00 39.91 143 PHE A C 1
ATOM 1153 O O . PHE A 1 143 ? 4.541 -18.279 -44.199 1.00 39.91 143 PHE A O 1
ATOM 1160 N N . GLY A 1 144 ? 5.462 -17.373 -42.351 1.00 40.59 144 GLY A N 1
ATOM 1161 C CA . GLY A 1 144 ? 6.806 -17.899 -42.643 1.00 40.59 144 GLY A CA 1
ATOM 1162 C C . GLY A 1 144 ? 8.042 -17.079 -42.263 1.00 40.59 144 GLY A C 1
ATOM 1163 O O . GLY A 1 144 ? 9.137 -17.490 -42.628 1.00 40.59 144 GLY A O 1
ATOM 1164 N N . ARG A 1 145 ? 7.939 -15.947 -41.555 1.00 38.97 145 ARG A N 1
ATOM 1165 C CA . ARG A 1 145 ? 9.112 -15.376 -40.865 1.00 38.97 145 ARG A CA 1
ATOM 1166 C C . ARG A 1 145 ? 8.829 -15.311 -39.380 1.00 38.97 145 ARG A C 1
ATOM 1168 O O . ARG A 1 145 ? 8.123 -14.421 -38.910 1.00 38.97 145 ARG A O 1
ATOM 1175 N N . GLU A 1 146 ? 9.350 -16.305 -38.681 1.00 42.62 146 GLU A N 1
ATOM 1176 C CA . GLU A 1 146 ? 9.448 -16.338 -37.232 1.00 42.62 146 GLU A CA 1
ATOM 1177 C C . GLU A 1 146 ? 10.385 -15.204 -36.808 1.00 42.62 146 GLU A C 1
ATOM 1179 O O . GLU A 1 146 ? 11.606 -15.326 -36.806 1.00 42.62 146 GLU A O 1
ATOM 1184 N N . PHE A 1 147 ? 9.806 -14.031 -36.562 1.00 47.44 147 PHE A N 1
ATOM 1185 C CA . PHE A 1 147 ? 10.479 -13.023 -35.762 1.00 47.44 147 PHE A CA 1
ATOM 1186 C C . PHE A 1 147 ? 10.616 -13.615 -34.361 1.00 47.44 147 PHE A C 1
ATOM 1188 O O . PHE A 1 147 ? 9.611 -13.916 -33.716 1.00 47.44 147 PHE A O 1
ATOM 1195 N N . ASP A 1 148 ? 11.855 -13.823 -33.928 1.00 49.44 148 ASP A N 1
ATOM 1196 C CA . ASP A 1 148 ? 12.153 -14.327 -32.597 1.00 49.44 148 ASP A CA 1
ATOM 1197 C C . ASP A 1 148 ? 11.857 -13.232 -31.562 1.00 49.44 148 ASP A C 1
ATOM 1199 O O . ASP A 1 148 ? 12.607 -12.272 -31.381 1.00 49.44 148 ASP A O 1
ATOM 1203 N N . PHE A 1 149 ? 10.686 -13.347 -30.939 1.00 49.62 149 PHE A N 1
ATOM 1204 C CA . PHE A 1 149 ? 10.179 -12.427 -29.924 1.00 49.62 149 PHE A CA 1
ATOM 1205 C C . PHE A 1 149 ? 10.500 -12.889 -28.495 1.00 49.62 149 PHE A C 1
ATOM 1207 O O . PHE A 1 149 ? 9.998 -12.285 -27.546 1.00 49.62 149 PHE A O 1
ATOM 1214 N N . THR A 1 150 ? 11.309 -13.939 -28.316 1.00 56.47 150 THR A N 1
ATOM 1215 C CA . THR A 1 150 ? 11.631 -14.489 -26.986 1.00 56.47 150 THR A CA 1
ATOM 1216 C C . THR A 1 150 ? 12.270 -13.457 -26.051 1.00 56.47 150 THR A C 1
ATOM 1218 O O . THR A 1 150 ? 11.988 -13.462 -24.859 1.00 56.47 150 THR A O 1
ATOM 1221 N N . ASN A 1 151 ? 13.038 -12.500 -26.582 1.00 54.22 151 ASN A N 1
ATOM 1222 C CA . ASN A 1 151 ? 13.707 -11.454 -25.794 1.00 54.22 151 ASN A CA 1
ATOM 1223 C C . ASN A 1 151 ? 12.841 -10.216 -25.471 1.00 54.22 151 ASN A C 1
ATOM 1225 O O . ASN A 1 151 ? 13.348 -9.254 -24.901 1.00 54.22 151 ASN A O 1
ATOM 1229 N N . LEU A 1 152 ? 11.559 -10.199 -25.855 1.00 57.88 152 LEU A N 1
ATOM 1230 C CA . LEU A 1 152 ? 10.653 -9.049 -25.675 1.00 57.88 152 LEU A CA 1
ATOM 1231 C C . LEU A 1 152 ? 9.539 -9.312 -24.651 1.00 57.88 152 LEU A C 1
ATOM 1233 O O . LEU A 1 152 ? 8.651 -8.478 -24.481 1.00 57.88 152 LEU A O 1
ATOM 1237 N N . GLU A 1 153 ? 9.565 -10.461 -23.972 1.00 55.84 153 GLU A N 1
ATOM 1238 C CA . GLU A 1 153 ? 8.515 -10.875 -23.033 1.00 55.84 153 GLU A CA 1
ATOM 1239 C C . GLU A 1 153 ? 8.426 -9.962 -21.792 1.00 55.84 153 GLU A C 1
ATOM 1241 O O . GLU A 1 153 ? 7.335 -9.754 -21.254 1.00 55.84 153 GLU A O 1
ATOM 1246 N N . ASP A 1 154 ? 9.548 -9.338 -21.418 1.00 57.41 154 ASP A N 1
ATOM 1247 C CA . ASP A 1 154 ? 9.662 -8.378 -20.312 1.00 57.41 154 ASP A CA 1
ATOM 1248 C C . ASP A 1 154 ? 9.397 -6.916 -20.725 1.00 57.41 154 ASP A C 1
ATOM 1250 O O . ASP A 1 154 ? 9.420 -6.018 -19.881 1.00 57.41 154 ASP A O 1
ATOM 1254 N N . ASP A 1 155 ? 9.144 -6.645 -22.011 1.00 63.28 155 ASP A N 1
ATOM 1255 C CA . ASP A 1 155 ? 8.948 -5.285 -22.515 1.00 63.28 155 ASP A CA 1
ATOM 1256 C C . ASP A 1 155 ? 7.499 -4.808 -22.242 1.00 63.28 155 ASP A C 1
ATOM 1258 O O . ASP A 1 155 ? 6.540 -5.402 -22.767 1.00 63.28 155 ASP A O 1
ATOM 1262 N N . PRO A 1 156 ? 7.285 -3.732 -21.448 1.00 64.56 156 PRO A N 1
ATOM 1263 C CA . PRO A 1 156 ? 5.949 -3.270 -21.052 1.00 64.56 156 PRO A CA 1
ATOM 1264 C C . PRO A 1 156 ? 5.010 -2.979 -22.230 1.00 64.56 156 PRO A C 1
ATOM 1266 O O . PRO A 1 156 ? 3.788 -3.049 -22.088 1.00 64.56 156 PRO A O 1
ATOM 1269 N N . LEU A 1 157 ? 5.569 -2.666 -23.405 1.00 66.50 157 LEU A N 1
ATOM 1270 C CA . LEU A 1 157 ? 4.806 -2.359 -24.614 1.00 66.50 157 LEU A CA 1
ATOM 1271 C C . LEU A 1 157 ? 4.130 -3.601 -25.224 1.00 66.50 157 LEU A C 1
ATOM 1273 O O . LEU A 1 157 ? 3.034 -3.507 -25.781 1.00 66.50 157 LEU A O 1
ATOM 1277 N N . TYR A 1 158 ? 4.769 -4.768 -25.109 1.00 64.88 158 TYR A N 1
ATOM 1278 C CA . TYR A 1 158 ? 4.333 -6.013 -25.750 1.00 64.88 158 TYR A CA 1
ATOM 1279 C C . TYR A 1 158 ? 3.678 -6.998 -24.779 1.00 64.88 158 TYR A C 1
ATOM 1281 O O . TYR A 1 158 ? 3.038 -7.956 -25.222 1.00 64.88 158 TYR A O 1
ATOM 1289 N N . GLN A 1 159 ? 3.749 -6.735 -23.471 1.00 65.00 159 GLN A N 1
ATOM 1290 C CA . GLN A 1 159 ? 3.180 -7.583 -22.423 1.00 65.00 159 GLN A CA 1
ATOM 1291 C C . GLN A 1 159 ? 1.706 -7.948 -22.684 1.00 65.00 159 GLN A C 1
ATOM 1293 O O . GLN A 1 159 ? 1.313 -9.102 -22.541 1.00 65.00 159 GLN A O 1
ATOM 1298 N N . SER A 1 160 ? 0.891 -7.002 -23.163 1.00 66.62 160 SER A N 1
ATOM 1299 C CA . SER A 1 160 ? -0.522 -7.253 -23.499 1.00 66.62 160 SER A CA 1
ATOM 1300 C C . SER A 1 160 ? -0.717 -8.229 -24.673 1.00 66.62 160 SER A C 1
ATOM 1302 O O . SER A 1 160 ? -1.656 -9.029 -24.670 1.00 66.62 160 SER A O 1
ATOM 1304 N N . ILE A 1 161 ? 0.182 -8.209 -25.661 1.00 71.50 161 ILE A N 1
ATOM 1305 C CA . ILE A 1 161 ? 0.149 -9.080 -26.844 1.00 71.50 161 ILE A CA 1
ATOM 1306 C C . ILE A 1 161 ? 0.582 -10.496 -26.457 1.00 71.50 161 ILE A C 1
ATOM 1308 O O . ILE A 1 161 ? -0.064 -11.464 -26.865 1.00 71.50 161 ILE A O 1
ATOM 1312 N N . PHE A 1 162 ? 1.626 -10.627 -25.635 1.00 69.62 162 PHE A N 1
ATOM 1313 C CA . PHE A 1 162 ? 2.070 -11.921 -25.114 1.00 69.62 162 PHE A CA 1
ATOM 1314 C C . PHE A 1 162 ? 1.043 -12.549 -24.180 1.00 69.62 162 PHE A C 1
ATOM 1316 O O . PHE A 1 162 ? 0.729 -13.723 -24.346 1.00 69.62 162 PHE A O 1
ATOM 1323 N N . MET A 1 163 ? 0.458 -11.772 -23.264 1.00 62.59 163 MET A N 1
ATOM 1324 C CA . MET A 1 163 ? -0.612 -12.250 -22.383 1.00 62.59 163 MET A CA 1
ATOM 1325 C C . MET A 1 163 ? -1.795 -12.779 -23.191 1.00 62.59 163 MET A C 1
ATOM 1327 O O . MET A 1 163 ? -2.257 -13.888 -22.949 1.00 62.59 163 MET A O 1
ATOM 1331 N N . ARG A 1 164 ? -2.234 -12.042 -24.221 1.00 68.12 164 ARG A N 1
ATOM 1332 C CA . ARG A 1 164 ? -3.323 -12.487 -25.099 1.00 68.12 164 ARG A CA 1
ATOM 1333 C C . ARG A 1 164 ? -2.969 -13.749 -25.887 1.00 68.12 164 ARG A C 1
ATOM 1335 O O . ARG A 1 164 ? -3.822 -14.609 -26.062 1.00 68.12 164 ARG A O 1
ATOM 1342 N N . ARG A 1 165 ? -1.722 -13.886 -26.351 1.00 68.69 165 ARG A N 1
ATOM 1343 C CA . ARG A 1 165 ? -1.251 -15.117 -27.006 1.00 68.69 165 ARG A CA 1
ATOM 1344 C C . ARG A 1 165 ? -1.226 -16.293 -26.035 1.00 68.69 165 ARG A C 1
ATOM 1346 O O . ARG A 1 165 ? -1.757 -17.335 -26.380 1.00 68.69 165 ARG A O 1
ATOM 1353 N N . LYS A 1 166 ? -0.684 -16.120 -24.826 1.00 67.62 166 LYS A N 1
ATOM 1354 C CA . LYS A 1 166 ? -0.674 -17.162 -23.787 1.00 67.62 166 LYS A CA 1
ATOM 1355 C C . LYS A 1 166 ? -2.091 -17.603 -23.428 1.00 67.62 166 LYS A C 1
ATOM 1357 O O . LYS A 1 166 ? -2.349 -18.797 -23.429 1.00 67.62 166 LYS A O 1
ATOM 1362 N N . MET A 1 167 ? -3.012 -16.656 -23.242 1.00 66.31 167 MET A N 1
ATOM 1363 C CA . MET A 1 167 ? -4.427 -16.952 -22.993 1.00 66.31 167 MET A CA 1
ATOM 1364 C C . MET A 1 167 ? -5.085 -17.739 -24.132 1.00 66.31 167 MET A C 1
ATOM 1366 O O . MET A 1 167 ? -5.892 -18.610 -23.859 1.00 66.31 167 MET A O 1
ATOM 1370 N N . ASN A 1 168 ? -4.741 -17.455 -25.392 1.00 67.81 168 ASN A N 1
ATOM 1371 C CA . ASN A 1 168 ? -5.302 -18.164 -26.547 1.00 67.81 168 ASN A CA 1
ATOM 1372 C C . ASN A 1 168 ? -4.661 -19.542 -26.795 1.00 67.81 168 ASN A C 1
ATOM 1374 O O . ASN A 1 168 ? -5.262 -20.382 -27.458 1.00 67.81 168 ASN A O 1
ATOM 1378 N N . THR A 1 169 ? -3.414 -19.741 -26.361 1.00 67.44 169 THR A N 1
ATOM 1379 C CA . THR A 1 169 ? -2.677 -21.003 -26.533 1.00 67.44 169 THR A CA 1
ATOM 1380 C C . THR A 1 169 ? -2.985 -21.990 -25.412 1.00 67.44 169 THR A C 1
ATOM 1382 O O . THR A 1 169 ? -2.901 -23.201 -25.613 1.00 67.44 169 THR A O 1
ATOM 1385 N N . GLU A 1 170 ? -3.304 -21.495 -24.217 1.00 64.38 170 GLU A N 1
ATOM 1386 C CA . GLU A 1 170 ? -3.678 -22.353 -23.104 1.00 64.38 170 GLU A CA 1
ATOM 1387 C C . GLU A 1 170 ? -5.102 -22.890 -23.291 1.00 64.38 170 GLU A C 1
ATOM 1389 O O . GLU A 1 170 ? -5.989 -22.158 -23.722 1.00 64.38 170 GLU A O 1
ATOM 1394 N N . PRO A 1 171 ? -5.343 -24.179 -23.001 1.00 62.34 171 PRO A N 1
ATOM 1395 C CA . PRO A 1 171 ? -6.686 -24.736 -23.065 1.00 62.34 171 PRO A CA 1
ATOM 1396 C C . PRO A 1 171 ? -7.619 -23.956 -22.128 1.00 62.34 171 PRO A C 1
ATOM 1398 O O . PRO A 1 171 ? -7.315 -23.815 -20.945 1.00 62.34 171 PRO A O 1
ATOM 1401 N N . ASP A 1 172 ? -8.792 -23.543 -22.626 1.00 65.50 172 ASP A N 1
ATOM 1402 C CA . ASP A 1 172 ? -9.834 -22.778 -21.903 1.00 65.50 172 ASP A CA 1
ATOM 1403 C C . ASP A 1 172 ? -10.390 -23.481 -20.643 1.00 65.50 172 ASP A C 1
ATOM 1405 O O . ASP A 1 172 ? -11.303 -23.000 -19.969 1.00 65.50 172 ASP A O 1
ATOM 1409 N N . THR A 1 173 ? -9.863 -24.657 -20.305 1.00 79.75 173 THR A N 1
ATOM 1410 C CA . THR A 1 173 ? -10.266 -25.417 -19.130 1.00 79.75 173 THR A CA 1
ATOM 1411 C C . THR A 1 173 ? -9.346 -25.089 -17.960 1.00 79.75 173 THR A C 1
ATOM 1413 O O . THR A 1 173 ? -8.186 -25.499 -17.930 1.00 79.75 173 THR A O 1
ATOM 1416 N N . PHE A 1 174 ? -9.903 -24.447 -16.929 1.00 79.94 174 PHE A N 1
ATOM 1417 C CA . PHE A 1 174 ? -9.233 -24.155 -15.653 1.00 79.94 174 PHE A CA 1
ATOM 1418 C C . PHE A 1 174 ? -8.462 -25.356 -15.073 1.00 79.94 174 PHE A C 1
ATOM 1420 O O . PHE A 1 174 ? -7.386 -25.189 -14.508 1.00 79.94 174 PHE A O 1
ATOM 1427 N N . LYS A 1 175 ? -8.969 -26.580 -15.273 1.00 82.62 175 LYS A N 1
ATOM 1428 C CA . LYS A 1 175 ? -8.314 -27.823 -14.843 1.00 82.62 175 LYS A CA 1
ATOM 1429 C C . LYS A 1 175 ? -6.934 -28.031 -15.481 1.00 82.62 175 LYS A C 1
ATOM 1431 O O . LYS A 1 175 ? -5.987 -28.322 -14.769 1.00 82.62 175 LYS A O 1
ATOM 1436 N N . ALA A 1 176 ? -6.802 -27.825 -16.790 1.00 82.06 176 ALA A N 1
ATOM 1437 C CA . ALA A 1 176 ? -5.529 -27.998 -17.487 1.00 82.06 176 ALA A CA 1
ATOM 1438 C C . ALA A 1 176 ? -4.509 -26.904 -17.112 1.00 82.06 176 ALA A C 1
ATOM 1440 O O . ALA A 1 176 ? -3.313 -27.177 -17.024 1.00 82.06 176 ALA A O 1
ATOM 1441 N N . TYR A 1 177 ? -4.984 -25.685 -16.824 1.00 81.50 177 TYR A N 1
ATOM 1442 C CA . TYR A 1 177 ? -4.154 -24.619 -16.256 1.00 81.50 177 TYR A CA 1
ATOM 1443 C C . TYR A 1 177 ? -3.643 -24.981 -14.854 1.00 81.50 177 TYR A C 1
ATOM 1445 O O . TYR A 1 177 ? -2.453 -24.839 -14.568 1.00 81.50 177 TYR A O 1
ATOM 1453 N N . LEU A 1 178 ? -4.526 -25.490 -13.986 1.00 86.25 178 LEU A N 1
ATOM 1454 C CA . LEU A 1 178 ? -4.140 -25.963 -12.659 1.00 86.25 178 LEU A CA 1
ATOM 1455 C C . LEU A 1 178 ? -3.110 -27.086 -12.760 1.00 86.25 178 LEU A C 1
ATOM 1457 O O . LEU A 1 178 ? -2.037 -26.954 -12.187 1.00 86.25 178 LEU A O 1
ATOM 1461 N N . ASP A 1 179 ? -3.374 -28.136 -13.534 1.00 85.56 179 ASP A N 1
ATOM 1462 C CA . ASP A 1 179 ? -2.465 -29.282 -13.652 1.00 85.56 179 ASP A CA 1
ATOM 1463 C C . ASP A 1 179 ? -1.056 -28.859 -14.122 1.00 85.56 179 ASP A C 1
ATOM 1465 O O . ASP A 1 179 ? -0.051 -29.406 -13.665 1.00 85.56 179 ASP A O 1
ATOM 1469 N N . LYS A 1 180 ? -0.963 -27.819 -14.963 1.00 85.25 180 LYS A N 1
ATOM 1470 C CA . LYS A 1 180 ? 0.306 -27.233 -15.420 1.00 85.25 180 LYS A CA 1
ATOM 1471 C C . LYS A 1 180 ? 1.042 -26.442 -14.329 1.00 85.25 180 LYS A C 1
ATOM 1473 O O . LYS A 1 180 ? 2.260 -26.564 -14.212 1.00 85.25 180 LYS A O 1
ATOM 1478 N N . HIS A 1 181 ? 0.332 -25.633 -13.540 1.00 88.38 181 HIS A N 1
ATOM 1479 C CA . HIS A 1 181 ? 0.943 -24.698 -12.582 1.00 88.38 181 HIS A CA 1
ATOM 1480 C C . HIS A 1 181 ? 0.933 -25.171 -11.122 1.00 88.38 181 HIS A C 1
ATOM 1482 O O . HIS A 1 181 ? 1.582 -24.550 -10.282 1.00 88.38 181 HIS A O 1
ATOM 1488 N N . VAL A 1 182 ? 0.253 -26.272 -10.792 1.00 91.94 182 VAL A N 1
ATOM 1489 C CA . VAL A 1 182 ? 0.174 -26.823 -9.427 1.00 91.94 182 VAL A CA 1
ATOM 1490 C C . VAL A 1 182 ? 1.566 -27.147 -8.885 1.00 91.94 182 VAL A C 1
ATOM 1492 O O . VAL A 1 182 ? 1.907 -26.711 -7.787 1.00 91.94 182 VAL A O 1
ATOM 1495 N N . ASN A 1 183 ? 2.411 -27.826 -9.667 1.00 91.00 183 ASN A N 1
ATOM 1496 C CA . ASN A 1 183 ? 3.774 -28.160 -9.239 1.00 91.00 183 ASN A CA 1
ATOM 1497 C C . ASN A 1 183 ? 4.620 -26.902 -8.993 1.00 91.00 183 ASN A C 1
ATOM 1499 O O . ASN A 1 183 ? 5.313 -26.802 -7.982 1.00 91.00 183 ASN A O 1
ATOM 1503 N N . GLU A 1 184 ? 4.518 -25.906 -9.876 1.00 90.06 184 GLU A N 1
ATOM 1504 C CA . GLU A 1 184 ? 5.202 -24.619 -9.721 1.00 90.06 184 GLU A CA 1
ATOM 1505 C C . GLU A 1 184 ? 4.717 -23.871 -8.466 1.00 90.06 184 GLU A C 1
ATOM 1507 O O . GLU A 1 184 ? 5.521 -23.326 -7.705 1.00 90.06 184 GLU A O 1
ATOM 1512 N N . ALA A 1 185 ? 3.408 -23.883 -8.208 1.00 89.00 185 ALA A N 1
ATOM 1513 C CA . ALA A 1 185 ? 2.815 -23.297 -7.015 1.00 89.00 185 ALA A CA 1
ATOM 1514 C C . ALA A 1 185 ? 3.295 -24.002 -5.738 1.00 89.00 185 ALA A C 1
ATOM 1516 O O . ALA A 1 185 ? 3.610 -23.319 -4.765 1.00 89.00 185 ALA A O 1
ATOM 1517 N N . HIS A 1 186 ? 3.421 -25.334 -5.744 1.00 91.44 186 HIS A N 1
ATOM 1518 C CA . HIS A 1 186 ? 3.975 -26.095 -4.621 1.00 91.44 186 HIS A CA 1
ATOM 1519 C C . HIS A 1 186 ? 5.442 -25.753 -4.350 1.00 91.44 186 HIS A C 1
ATOM 1521 O O . HIS A 1 186 ? 5.801 -25.517 -3.198 1.00 91.44 186 HIS A O 1
ATOM 1527 N N . VAL A 1 187 ? 6.277 -25.646 -5.387 1.00 93.00 187 VAL A N 1
ATOM 1528 C CA . VAL A 1 187 ? 7.684 -25.241 -5.228 1.00 93.00 187 VAL A CA 1
ATOM 1529 C C . VAL A 1 187 ? 7.780 -23.832 -4.634 1.00 93.00 187 VAL A C 1
ATOM 1531 O O . VAL A 1 187 ? 8.528 -23.611 -3.682 1.00 93.00 187 VAL A O 1
ATOM 1534 N N . LYS A 1 188 ? 6.984 -22.877 -5.135 1.00 89.25 188 LYS A N 1
ATOM 1535 C CA . LYS A 1 188 ? 6.942 -21.505 -4.594 1.00 89.25 188 LYS A CA 1
ATOM 1536 C C . LYS A 1 188 ? 6.401 -21.457 -3.163 1.00 89.25 188 LYS A C 1
ATOM 1538 O O . LYS A 1 188 ? 6.884 -20.663 -2.355 1.00 89.25 188 LYS A O 1
ATOM 1543 N N . LEU A 1 189 ? 5.418 -22.298 -2.841 1.00 89.62 189 LEU A N 1
ATOM 1544 C CA . LEU A 1 189 ? 4.864 -22.437 -1.496 1.00 89.62 189 LEU A CA 1
ATOM 1545 C C . LEU A 1 189 ? 5.932 -22.932 -0.516 1.00 89.62 189 LEU A C 1
ATOM 1547 O O . LEU A 1 189 ? 6.094 -22.329 0.546 1.00 89.62 189 LEU A O 1
ATOM 1551 N N . GLU A 1 190 ? 6.675 -23.975 -0.891 1.00 92.31 190 GLU A N 1
ATOM 1552 C CA . GLU A 1 190 ? 7.731 -24.550 -0.057 1.00 92.31 190 GLU A CA 1
ATOM 1553 C C . GLU A 1 190 ? 8.901 -23.572 0.110 1.00 92.31 190 GLU A C 1
ATOM 1555 O O . GLU A 1 190 ? 9.390 -23.376 1.220 1.00 92.31 190 GLU A O 1
ATOM 1560 N N . ALA A 1 191 ? 9.268 -22.838 -0.946 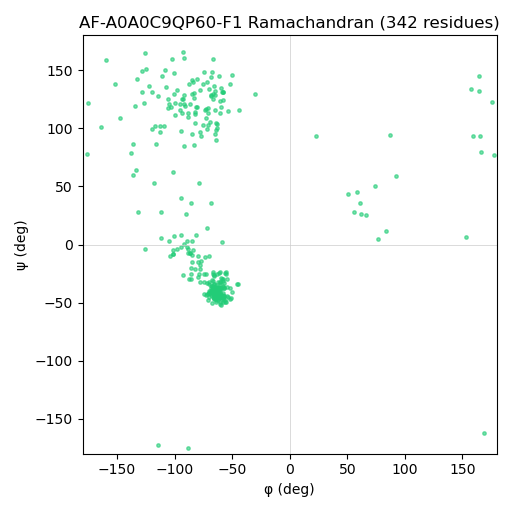1.00 90.69 191 ALA A N 1
ATOM 1561 C CA . ALA A 1 191 ? 10.258 -21.763 -0.860 1.00 90.69 191 ALA A CA 1
ATOM 1562 C C . ALA A 1 191 ? 9.837 -20.638 0.111 1.00 90.69 191 ALA A C 1
ATOM 1564 O O . ALA A 1 191 ? 10.676 -20.023 0.768 1.00 90.69 191 ALA A O 1
ATOM 1565 N N . CYS A 1 192 ? 8.532 -20.375 0.238 1.00 89.81 192 CYS A N 1
ATOM 1566 C CA . CYS A 1 192 ? 7.980 -19.367 1.148 1.00 89.81 192 CYS A CA 1
ATOM 1567 C C . CYS A 1 192 ? 7.729 -19.889 2.576 1.00 89.81 192 CYS A C 1
ATOM 1569 O O . CYS A 1 192 ? 7.387 -19.100 3.465 1.00 89.81 192 CYS A O 1
ATOM 1571 N N . ARG A 1 193 ? 7.888 -21.193 2.823 1.00 91.88 193 ARG A N 1
ATOM 1572 C CA . ARG A 1 193 ? 7.679 -21.830 4.129 1.00 91.88 193 ARG A CA 1
ATOM 1573 C C . ARG A 1 193 ? 8.506 -21.220 5.272 1.00 91.88 193 ARG A C 1
ATOM 1575 O O . ARG A 1 193 ? 7.884 -20.865 6.275 1.00 91.88 193 ARG A O 1
ATOM 1582 N N . PRO A 1 194 ? 9.835 -21.011 5.160 1.00 9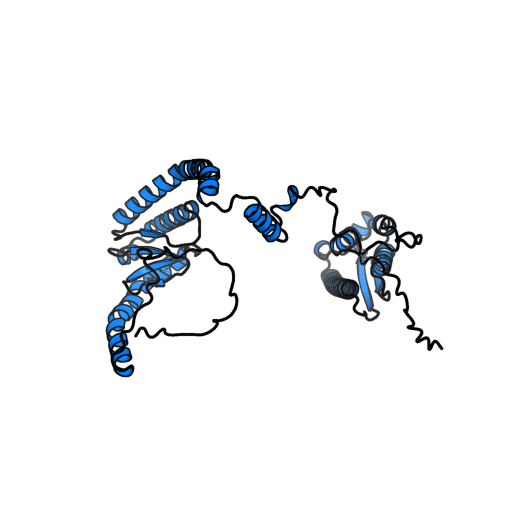3.00 194 PRO A N 1
ATOM 1583 C CA . PRO A 1 194 ? 10.616 -20.449 6.266 1.00 93.00 194 PRO A CA 1
ATOM 1584 C C . PRO A 1 194 ? 10.149 -19.038 6.639 1.00 93.00 194 PRO A C 1
ATOM 1586 O O . PRO A 1 194 ? 9.953 -18.732 7.813 1.00 93.00 194 PRO A O 1
ATOM 1589 N N . VAL A 1 195 ? 9.861 -18.197 5.640 1.00 92.12 195 VAL A N 1
ATOM 1590 C CA . VAL A 1 195 ? 9.355 -16.832 5.859 1.00 92.12 195 VAL A CA 1
ATOM 1591 C C . VAL A 1 195 ? 7.994 -16.856 6.559 1.00 92.12 195 VAL A C 1
ATOM 1593 O O . VAL A 1 195 ? 7.763 -16.076 7.480 1.00 92.12 195 VAL A O 1
ATOM 1596 N N . ARG A 1 196 ? 7.098 -17.775 6.174 1.00 91.38 196 ARG A N 1
ATOM 1597 C CA . ARG A 1 196 ? 5.791 -17.965 6.827 1.00 91.38 196 ARG A CA 1
ATOM 1598 C C . ARG A 1 196 ? 5.920 -18.377 8.288 1.00 91.38 196 ARG A C 1
ATOM 1600 O O . ARG A 1 196 ? 5.181 -17.871 9.130 1.00 91.38 196 ARG A O 1
ATOM 1607 N N . GLU A 1 197 ? 6.823 -19.304 8.587 1.00 94.19 197 GLU A N 1
ATOM 1608 C CA . GLU A 1 197 ? 7.058 -19.766 9.954 1.00 94.19 197 GLU A CA 1
ATOM 1609 C C . GLU A 1 197 ? 7.633 -18.650 10.830 1.00 94.19 197 GLU A C 1
ATOM 1611 O O . GLU A 1 197 ? 7.192 -18.473 11.965 1.00 94.19 197 GLU A O 1
ATOM 1616 N N . GLU A 1 198 ? 8.566 -17.857 10.303 1.00 93.88 198 GLU A N 1
ATOM 1617 C CA . GLU A 1 198 ? 9.105 -16.693 11.005 1.00 93.88 198 GLU A CA 1
ATOM 1618 C C . GLU A 1 198 ? 8.049 -15.616 11.254 1.00 93.88 198 GLU A C 1
ATOM 1620 O O . GLU A 1 198 ? 7.957 -15.116 12.371 1.00 93.88 198 GLU A O 1
ATOM 1625 N N . VAL A 1 199 ? 7.215 -15.294 10.260 1.00 94.38 199 VAL A N 1
ATOM 1626 C CA . VAL A 1 199 ? 6.106 -14.340 10.419 1.00 94.38 199 VAL A CA 1
ATOM 1627 C C . VAL A 1 199 ? 5.160 -14.787 11.531 1.00 94.38 199 VAL A C 1
ATOM 1629 O O . VAL A 1 199 ? 4.911 -14.016 12.451 1.00 94.38 199 VAL A O 1
ATOM 1632 N N . LYS A 1 200 ? 4.723 -16.053 11.524 1.00 93.50 200 LYS A N 1
ATOM 1633 C CA . LYS A 1 200 ? 3.852 -16.596 12.580 1.00 93.50 200 LYS A CA 1
ATOM 1634 C C . LYS A 1 200 ? 4.498 -16.543 13.966 1.00 93.50 200 LYS A C 1
ATOM 1636 O O . LYS A 1 200 ? 3.814 -16.307 14.959 1.00 93.50 200 LYS A O 1
ATOM 1641 N N . LYS A 1 201 ? 5.809 -16.793 14.057 1.00 95.25 201 LYS A N 1
ATOM 1642 C CA . LYS A 1 201 ? 6.560 -16.667 15.317 1.00 95.25 201 LYS A CA 1
ATOM 1643 C C . LYS A 1 201 ? 6.599 -15.209 15.783 1.00 95.25 201 LYS A C 1
ATOM 1645 O O . LYS A 1 201 ? 6.324 -14.949 16.950 1.00 95.25 201 LYS A O 1
ATOM 1650 N N . LEU A 1 202 ? 6.899 -14.271 14.883 1.00 94.19 202 LEU A N 1
ATOM 1651 C CA . LEU A 1 202 ? 6.949 -12.838 15.183 1.00 94.19 202 LEU A CA 1
ATOM 1652 C C . LEU A 1 202 ? 5.587 -12.289 15.614 1.00 94.19 202 LEU A C 1
ATOM 1654 O O . LEU A 1 202 ? 5.532 -11.544 16.586 1.00 94.19 202 LEU A O 1
ATOM 1658 N N . GLU A 1 203 ? 4.503 -12.682 14.943 1.00 93.50 203 GLU A N 1
ATOM 1659 C CA . GLU A 1 203 ? 3.135 -12.312 15.325 1.00 93.50 203 GLU A CA 1
ATOM 1660 C C . GLU A 1 203 ? 2.828 -12.731 16.761 1.00 93.50 203 GLU A C 1
ATOM 1662 O O . GLU A 1 203 ? 2.403 -11.900 17.557 1.00 93.50 203 GLU A O 1
ATOM 1667 N N . LYS A 1 204 ? 3.110 -13.990 17.124 1.00 94.06 204 LYS A N 1
ATOM 1668 C CA . LYS A 1 204 ? 2.893 -14.487 18.491 1.00 94.06 204 LYS A CA 1
ATOM 1669 C C . LYS A 1 204 ? 3.703 -13.709 19.520 1.00 94.06 204 LYS A C 1
ATOM 1671 O O . LYS A 1 204 ? 3.134 -13.224 20.491 1.00 94.06 204 LYS A O 1
ATOM 1676 N N . ILE A 1 205 ? 5.002 -13.533 19.269 1.00 93.69 205 ILE A N 1
ATOM 1677 C CA . ILE A 1 205 ? 5.897 -12.793 20.169 1.00 93.69 205 ILE A CA 1
ATOM 1678 C C . ILE A 1 205 ? 5.391 -11.361 20.374 1.00 93.69 205 ILE A C 1
ATOM 1680 O O . ILE A 1 205 ? 5.384 -10.867 21.497 1.00 93.69 205 ILE A O 1
ATOM 1684 N N . LEU A 1 206 ? 4.964 -10.684 19.307 1.00 92.19 206 LEU A N 1
ATOM 1685 C CA . LEU A 1 206 ? 4.459 -9.314 19.390 1.00 92.19 206 LEU A CA 1
ATOM 1686 C C . LEU A 1 206 ? 3.101 -9.235 20.087 1.00 92.19 206 LEU A C 1
ATOM 1688 O O . LEU A 1 206 ? 2.907 -8.343 20.911 1.00 92.19 206 LEU A O 1
ATOM 1692 N N . CYS A 1 207 ? 2.184 -10.161 19.801 1.00 93.12 207 CYS A N 1
ATOM 1693 C CA . CYS A 1 207 ? 0.894 -10.230 20.480 1.00 93.12 207 CYS A CA 1
ATOM 1694 C C . CYS A 1 207 ? 1.059 -10.450 21.985 1.00 93.12 207 CYS A C 1
ATOM 1696 O O . CYS A 1 207 ? 0.430 -9.744 22.770 1.00 93.12 207 CYS A O 1
ATOM 1698 N N . GLU A 1 208 ? 1.932 -11.374 22.388 1.00 92.12 208 GLU A N 1
ATOM 1699 C CA . GLU A 1 208 ? 2.221 -11.660 23.796 1.00 92.12 208 GLU A CA 1
ATOM 1700 C C . GLU A 1 208 ? 2.919 -10.480 24.482 1.00 92.12 208 GLU A C 1
ATOM 1702 O O . GLU A 1 208 ? 2.521 -10.080 25.574 1.00 92.12 208 GLU A O 1
ATOM 1707 N N . HIS A 1 209 ? 3.922 -9.882 23.831 1.00 89.81 209 HIS A N 1
ATOM 1708 C CA . HIS A 1 209 ? 4.706 -8.794 24.415 1.00 89.81 209 HIS A CA 1
ATOM 1709 C C . HIS A 1 209 ? 3.906 -7.496 24.588 1.00 89.81 209 HIS A C 1
ATOM 1711 O O . HIS A 1 209 ? 4.095 -6.791 25.573 1.00 89.81 209 HIS A O 1
ATOM 1717 N N . LEU A 1 210 ? 3.017 -7.180 23.643 1.00 88.50 210 LEU A N 1
ATOM 1718 C CA . LEU A 1 210 ? 2.254 -5.924 23.620 1.00 88.50 210 LEU A CA 1
ATOM 1719 C C . LEU A 1 210 ? 0.809 -6.096 24.115 1.00 88.50 210 LEU A C 1
ATOM 1721 O O . LEU A 1 210 ? 0.061 -5.124 24.213 1.00 88.50 210 LEU A O 1
ATOM 1725 N N . GLY A 1 211 ? 0.385 -7.332 24.398 1.00 89.50 211 GLY A N 1
ATOM 1726 C CA . GLY A 1 211 ? -0.993 -7.655 24.764 1.00 89.50 211 GLY A CA 1
ATOM 1727 C C . GLY A 1 211 ? -2.006 -7.304 23.670 1.00 89.50 211 GLY A C 1
ATOM 1728 O O . GLY A 1 211 ? -3.106 -6.846 23.985 1.00 89.50 211 GLY A O 1
ATOM 1729 N N . LEU A 1 212 ? -1.635 -7.461 22.395 1.00 91.19 212 LEU A N 1
ATOM 1730 C CA . LEU A 1 212 ? -2.527 -7.226 21.252 1.00 91.19 212 LEU A CA 1
ATOM 1731 C C . LEU A 1 212 ? -3.544 -8.364 21.131 1.00 91.19 212 LEU A C 1
ATOM 1733 O O . LEU A 1 212 ? -3.237 -9.516 21.430 1.00 91.19 212 LEU A O 1
ATOM 1737 N N . LYS A 1 213 ? -4.746 -8.053 20.633 1.00 90.00 213 LYS A N 1
ATOM 1738 C CA . LYS A 1 213 ? -5.772 -9.067 20.353 1.00 90.00 213 LYS A CA 1
ATOM 1739 C C . LYS A 1 213 ? -5.343 -9.967 19.199 1.00 90.00 213 LYS A C 1
ATOM 1741 O O . LYS A 1 213 ? -5.425 -11.178 19.328 1.00 90.00 213 LYS A O 1
ATOM 1746 N N . ASN A 1 214 ? -4.934 -9.360 18.085 1.00 89.56 214 ASN A N 1
ATOM 1747 C CA . ASN A 1 214 ? -4.464 -10.022 16.870 1.00 89.56 214 ASN A CA 1
ATOM 1748 C C . ASN A 1 214 ? -3.635 -9.033 16.035 1.00 89.56 214 ASN A C 1
ATOM 1750 O O . ASN A 1 214 ? -3.799 -7.815 16.164 1.00 89.56 214 ASN A O 1
ATOM 1754 N N . ILE A 1 215 ? -2.791 -9.556 15.148 1.00 91.44 215 ILE A N 1
ATOM 1755 C CA . ILE A 1 215 ? -2.111 -8.778 14.109 1.00 91.44 215 ILE A CA 1
ATOM 1756 C C . ILE A 1 215 ? -2.540 -9.337 12.755 1.00 91.44 215 ILE A C 1
ATOM 1758 O O . ILE A 1 215 ? -2.520 -10.549 12.554 1.00 91.44 215 ILE A O 1
ATOM 1762 N N . PHE A 1 216 ? -2.938 -8.456 11.843 1.00 88.81 216 PHE A N 1
ATOM 1763 C CA . PHE A 1 216 ? -3.316 -8.803 10.481 1.00 88.81 216 PHE A CA 1
ATOM 1764 C C . PHE A 1 216 ? -2.524 -8.002 9.460 1.00 88.81 216 PHE A C 1
ATOM 1766 O O . PHE A 1 216 ? -1.924 -6.962 9.743 1.00 88.81 216 PHE A O 1
ATOM 1773 N N . TRP A 1 217 ? -2.584 -8.492 8.233 1.00 87.81 217 TRP A N 1
ATOM 1774 C CA . TRP A 1 217 ? -1.932 -7.904 7.088 1.00 87.81 217 TRP A CA 1
ATOM 1775 C C . TRP A 1 217 ? -2.908 -7.856 5.920 1.00 87.81 217 TRP A C 1
ATOM 1777 O O . TRP A 1 217 ? -3.399 -8.891 5.474 1.00 87.81 217 TRP A O 1
ATOM 1787 N N . ASP A 1 218 ? -3.186 -6.646 5.449 1.00 83.12 218 ASP A N 1
ATOM 1788 C CA . ASP A 1 218 ? -4.066 -6.364 4.317 1.00 83.12 218 ASP A CA 1
ATOM 1789 C C . ASP A 1 218 ? -3.425 -5.303 3.419 1.00 83.12 218 ASP A C 1
ATOM 1791 O O . ASP A 1 218 ? -3.924 -4.194 3.224 1.00 83.12 218 ASP A O 1
ATOM 1795 N N . CYS A 1 219 ? -2.242 -5.623 2.905 1.00 76.38 219 CYS A N 1
ATOM 1796 C CA . CYS A 1 219 ? -1.598 -4.798 1.897 1.00 76.38 219 CYS A CA 1
ATOM 1797 C C . CYS A 1 219 ? -1.206 -5.673 0.703 1.00 76.38 219 CYS A C 1
ATOM 1799 O O . CYS A 1 219 ? -0.915 -6.859 0.849 1.00 76.38 219 CYS A O 1
ATOM 1801 N N . GLY A 1 220 ? -1.208 -5.095 -0.498 1.00 79.75 220 GLY A N 1
ATOM 1802 C CA . GLY A 1 220 ? -0.974 -5.826 -1.753 1.00 79.75 220 GLY A CA 1
ATOM 1803 C C . GLY A 1 220 ? 0.470 -6.294 -1.975 1.00 79.75 220 GLY A C 1
ATOM 1804 O O . GLY A 1 220 ? 0.833 -6.616 -3.103 1.00 79.75 220 GLY A O 1
ATOM 1805 N N . TRP A 1 221 ? 1.302 -6.278 -0.934 1.00 82.88 221 TRP A N 1
ATOM 1806 C CA . TRP A 1 221 ? 2.723 -6.610 -0.990 1.00 82.88 221 TRP A CA 1
ATOM 1807 C C . TRP A 1 221 ? 2.959 -8.117 -0.791 1.00 82.88 221 TRP A C 1
ATOM 1809 O O . TRP A 1 221 ? 2.016 -8.894 -0.723 1.00 82.88 221 TRP A O 1
ATOM 1819 N N . ASN A 1 222 ? 4.215 -8.566 -0.723 1.00 87.94 222 ASN A N 1
ATOM 1820 C CA . ASN A 1 222 ? 4.555 -9.973 -0.464 1.00 87.94 222 ASN A CA 1
ATOM 1821 C C . ASN A 1 222 ? 4.756 -10.240 1.045 1.00 87.94 222 ASN A C 1
ATOM 1823 O O . ASN A 1 222 ? 5.078 -9.332 1.808 1.00 87.94 222 ASN A O 1
ATOM 1827 N N . ILE A 1 223 ? 4.677 -11.501 1.478 1.00 88.62 223 ILE A N 1
ATOM 1828 C CA . ILE A 1 223 ? 4.892 -11.917 2.873 1.00 88.62 223 ILE A CA 1
ATOM 1829 C C . ILE A 1 223 ? 6.281 -11.542 3.416 1.00 88.62 223 ILE A C 1
ATOM 1831 O O . ILE A 1 223 ? 6.438 -11.260 4.602 1.00 88.62 223 ILE A O 1
ATOM 1835 N N . ALA A 1 224 ? 7.295 -11.474 2.551 1.00 89.50 224 ALA A N 1
ATOM 1836 C CA . ALA A 1 224 ? 8.621 -10.989 2.929 1.00 89.50 224 ALA A CA 1
ATOM 1837 C C . ALA A 1 224 ? 8.596 -9.512 3.365 1.00 89.50 224 ALA A C 1
ATOM 1839 O O . ALA A 1 224 ? 9.286 -9.133 4.310 1.00 89.50 224 ALA A O 1
ATOM 1840 N N . HIS A 1 225 ? 7.763 -8.692 2.717 1.00 90.25 225 HIS A N 1
ATOM 1841 C CA . HIS A 1 225 ? 7.552 -7.302 3.111 1.00 90.25 225 HIS A CA 1
ATOM 1842 C C . HIS A 1 225 ? 6.826 -7.226 4.456 1.00 90.25 225 HIS A C 1
ATOM 1844 O O . HIS A 1 225 ? 7.258 -6.500 5.345 1.00 90.25 225 HIS A O 1
ATOM 1850 N N . TYR A 1 226 ? 5.790 -8.051 4.643 1.00 91.81 226 TYR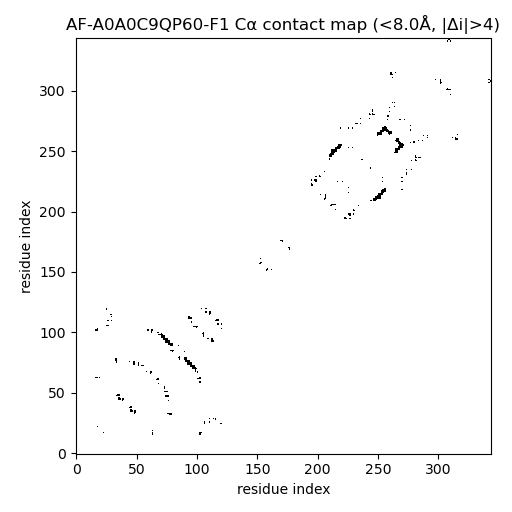 A N 1
ATOM 1851 C CA . TYR A 1 226 ? 5.080 -8.145 5.919 1.00 91.81 226 TYR A CA 1
ATOM 1852 C C . TYR A 1 226 ? 6.012 -8.501 7.087 1.00 91.81 226 TYR A C 1
ATOM 1854 O O . TYR A 1 226 ? 5.993 -7.839 8.123 1.00 91.81 226 TYR A O 1
ATOM 1862 N N . ARG A 1 227 ? 6.914 -9.471 6.891 1.00 92.00 227 ARG A N 1
ATOM 1863 C CA . ARG A 1 227 ? 7.982 -9.781 7.854 1.00 92.00 227 ARG A CA 1
ATOM 1864 C C . ARG A 1 227 ? 8.825 -8.547 8.191 1.00 92.00 227 ARG A C 1
ATOM 1866 O O . ARG A 1 227 ? 9.133 -8.316 9.358 1.00 92.00 227 ARG A O 1
ATOM 1873 N N . GLY A 1 228 ? 9.195 -7.757 7.183 1.00 92.19 228 GLY A N 1
ATOM 1874 C CA . GLY A 1 228 ? 9.908 -6.493 7.366 1.00 92.19 228 GLY A CA 1
ATOM 1875 C C . GLY A 1 228 ? 9.131 -5.501 8.235 1.00 92.19 228 GLY A C 1
ATOM 1876 O O . GLY A 1 228 ? 9.704 -4.937 9.167 1.00 92.19 228 GLY A O 1
ATOM 1877 N N . CYS A 1 229 ? 7.825 -5.348 7.997 1.00 91.94 229 CYS A N 1
ATOM 1878 C CA . CYS A 1 229 ? 6.949 -4.502 8.811 1.00 91.94 229 CYS A CA 1
ATOM 1879 C C . CYS A 1 229 ? 6.895 -4.969 10.273 1.00 91.94 229 CYS A C 1
ATOM 1881 O O . CYS A 1 229 ? 7.054 -4.148 11.176 1.00 91.94 229 CYS A O 1
ATOM 1883 N N . LEU A 1 230 ? 6.755 -6.277 10.517 1.00 93.31 230 LEU A N 1
ATOM 1884 C CA . LEU A 1 230 ? 6.747 -6.845 11.870 1.00 93.31 230 LEU A CA 1
ATOM 1885 C C . LEU A 1 230 ? 8.061 -6.583 12.612 1.00 93.31 230 LEU A C 1
ATOM 1887 O O . LEU A 1 230 ? 8.041 -6.180 13.771 1.00 93.31 230 LEU A O 1
ATOM 1891 N N . LEU A 1 231 ? 9.207 -6.756 11.950 1.00 93.44 231 LEU A N 1
ATOM 1892 C CA . LEU A 1 231 ? 10.518 -6.473 12.544 1.00 93.44 231 LEU A CA 1
ATOM 1893 C C . LEU A 1 231 ? 10.715 -4.977 12.818 1.00 93.44 231 LEU A C 1
ATOM 1895 O O . LEU A 1 231 ? 11.224 -4.590 13.872 1.00 93.44 231 LEU A O 1
ATOM 1899 N N . ALA A 1 232 ? 10.292 -4.118 11.889 1.00 92.62 232 ALA A N 1
ATOM 1900 C CA . ALA A 1 232 ? 10.337 -2.672 12.073 1.00 92.62 232 ALA A CA 1
ATOM 1901 C C . ALA A 1 232 ? 9.467 -2.233 13.260 1.00 92.62 232 ALA A C 1
ATOM 1903 O O . ALA A 1 232 ? 9.896 -1.402 14.063 1.00 92.62 232 ALA A O 1
ATOM 1904 N N . PHE A 1 233 ? 8.282 -2.828 13.394 1.00 92.69 233 PHE A N 1
ATOM 1905 C CA . PHE A 1 233 ? 7.367 -2.585 14.499 1.00 92.69 233 PHE A CA 1
ATOM 1906 C C . PHE A 1 233 ? 7.898 -3.141 15.826 1.00 92.69 233 PHE A C 1
ATOM 1908 O O . PHE A 1 233 ? 7.840 -2.454 16.840 1.00 92.69 233 PHE A O 1
ATOM 1915 N N . GLN A 1 234 ? 8.523 -4.321 15.826 1.00 92.44 234 GLN A N 1
ATOM 1916 C CA . GLN A 1 234 ? 9.207 -4.866 17.002 1.00 92.44 234 GLN A CA 1
ATOM 1917 C C . GLN A 1 234 ? 10.294 -3.917 17.515 1.00 92.44 234 GLN A C 1
ATOM 1919 O O . GLN A 1 234 ? 10.398 -3.671 18.716 1.00 92.44 234 GLN A O 1
ATOM 1924 N N . ASN A 1 235 ? 11.092 -3.351 16.609 1.00 92.31 235 ASN A N 1
ATOM 1925 C CA . ASN A 1 235 ? 12.097 -2.360 16.978 1.00 92.31 235 ASN A CA 1
ATOM 1926 C C . ASN A 1 235 ? 11.456 -1.074 17.514 1.00 92.31 235 ASN A C 1
ATOM 1928 O O . ASN A 1 235 ? 11.939 -0.522 18.498 1.00 92.31 235 ASN A O 1
ATOM 1932 N N . LEU A 1 236 ? 10.352 -0.617 16.915 1.00 91.69 236 LEU A N 1
ATOM 1933 C CA . LEU A 1 236 ? 9.603 0.539 17.412 1.00 91.69 236 LEU A CA 1
ATOM 1934 C C . LEU A 1 236 ? 9.096 0.313 18.845 1.00 91.69 236 LEU A C 1
ATOM 1936 O O . LEU A 1 236 ? 9.271 1.180 19.699 1.00 91.69 236 LEU A O 1
ATOM 1940 N N . ALA A 1 237 ? 8.535 -0.866 19.111 1.00 90.69 237 ALA A N 1
ATOM 1941 C CA . ALA A 1 237 ? 8.030 -1.243 20.423 1.00 90.69 237 ALA A CA 1
ATOM 1942 C C . ALA A 1 237 ? 9.134 -1.272 21.490 1.00 90.69 237 ALA A C 1
ATOM 1944 O O . ALA A 1 237 ? 8.925 -0.792 22.601 1.00 90.69 237 ALA A O 1
ATOM 1945 N N . ARG A 1 238 ? 10.335 -1.753 21.137 1.00 90.81 238 ARG A N 1
ATOM 1946 C CA . ARG A 1 238 ? 11.501 -1.742 22.037 1.00 90.81 238 ARG A CA 1
ATOM 1947 C C . ARG A 1 238 ? 11.943 -0.332 22.424 1.00 90.81 238 ARG A C 1
ATOM 1949 O O . ARG A 1 238 ? 12.356 -0.121 23.558 1.00 90.81 238 ARG A O 1
ATOM 1956 N N . HIS A 1 239 ? 11.890 0.619 21.492 1.00 90.94 239 HIS A N 1
ATOM 1957 C CA . HIS A 1 239 ? 12.331 1.992 21.750 1.00 90.94 239 HIS A CA 1
ATOM 1958 C C . HIS A 1 239 ? 11.295 2.834 22.504 1.00 90.94 239 HIS A C 1
ATOM 1960 O O . HIS A 1 239 ? 11.677 3.767 23.207 1.00 90.94 239 HIS A O 1
ATOM 1966 N N . HIS A 1 240 ? 10.002 2.530 22.363 1.00 90.38 240 HIS A N 1
ATOM 1967 C CA . HIS A 1 240 ? 8.921 3.358 22.905 1.00 90.38 240 HIS A CA 1
ATOM 1968 C C . HIS A 1 240 ? 7.853 2.538 23.651 1.00 90.38 240 HIS A C 1
ATOM 1970 O O . HIS A 1 240 ? 6.692 2.548 23.235 1.00 90.38 240 HIS A O 1
ATOM 1976 N N . PRO A 1 241 ? 8.202 1.870 24.769 1.00 87.75 241 PRO A N 1
ATOM 1977 C CA . PRO A 1 241 ? 7.279 0.991 25.491 1.00 87.75 241 PRO A CA 1
ATOM 1978 C C . PRO A 1 241 ? 6.048 1.732 26.032 1.00 87.75 241 PRO A C 1
ATOM 1980 O O . PRO A 1 241 ? 4.936 1.228 25.927 1.00 87.75 241 PRO A O 1
ATOM 1983 N N . GLU A 1 242 ? 6.211 2.971 26.507 1.00 86.94 242 GLU A N 1
ATOM 1984 C CA . GLU A 1 242 ? 5.112 3.780 27.062 1.00 86.94 242 GLU A CA 1
ATOM 1985 C C . GLU A 1 242 ? 3.954 3.983 26.077 1.00 86.94 242 GLU A C 1
ATOM 1987 O O . GLU A 1 242 ? 2.789 3.973 26.461 1.00 86.94 242 GLU A O 1
ATOM 1992 N N . GLN A 1 243 ? 4.271 4.156 24.790 1.00 84.88 243 GLN A N 1
ATOM 1993 C CA . GLN A 1 243 ? 3.258 4.396 23.760 1.00 84.88 243 GLN A CA 1
ATOM 1994 C C . GLN A 1 243 ? 2.610 3.097 23.284 1.00 84.88 243 GLN A C 1
ATOM 1996 O O . GLN A 1 243 ? 1.505 3.121 22.745 1.00 84.88 243 GLN A O 1
ATOM 2001 N N . MET A 1 244 ? 3.274 1.959 23.495 1.00 87.31 244 MET A N 1
ATOM 2002 C CA . MET A 1 244 ? 2.738 0.654 23.126 1.00 87.31 244 MET A CA 1
ATOM 2003 C C . MET A 1 244 ? 1.632 0.181 24.070 1.00 87.31 244 MET A C 1
ATOM 2005 O O . MET A 1 244 ? 0.752 -0.550 23.624 1.00 87.31 244 MET A O 1
ATOM 2009 N N . GLU A 1 245 ? 1.599 0.648 25.322 1.00 87.00 245 GLU A N 1
ATOM 2010 C CA . GLU A 1 245 ? 0.508 0.335 26.261 1.00 87.00 245 GLU A CA 1
ATOM 2011 C C . GLU A 1 245 ? -0.869 0.760 25.719 1.00 87.00 245 GLU A C 1
ATOM 2013 O O . GLU A 1 245 ? -1.879 0.106 25.978 1.00 87.00 245 GLU A O 1
ATOM 2018 N N . ILE A 1 246 ? -0.915 1.808 24.886 1.00 88.19 246 ILE A N 1
ATOM 2019 C CA . ILE A 1 246 ? -2.139 2.291 24.224 1.00 88.19 246 ILE A CA 1
ATOM 2020 C C . ILE A 1 246 ? -2.714 1.232 23.268 1.00 88.19 246 ILE A C 1
ATOM 2022 O O . ILE A 1 246 ? -3.913 1.225 22.981 1.00 88.19 246 ILE A O 1
ATOM 2026 N N . LEU A 1 247 ? -1.883 0.330 22.750 1.00 86.50 247 LEU A N 1
ATOM 2027 C CA . LEU A 1 247 ? -2.305 -0.702 21.806 1.00 86.50 247 LEU A CA 1
ATOM 2028 C C . LEU A 1 247 ? -2.875 -1.950 22.489 1.00 86.50 247 LEU A C 1
ATOM 2030 O O . LEU A 1 247 ? -3.449 -2.804 21.811 1.00 86.50 247 LEU A O 1
ATOM 2034 N N . ARG A 1 248 ? -2.770 -2.058 23.814 1.00 89.81 248 ARG A N 1
ATOM 2035 C CA . ARG A 1 248 ? -3.207 -3.242 24.551 1.00 89.81 248 ARG A CA 1
ATOM 2036 C C . ARG A 1 248 ? -4.695 -3.530 24.329 1.00 89.81 248 ARG A C 1
ATOM 2038 O O . ARG A 1 248 ? -5.544 -2.646 24.425 1.00 89.81 248 ARG A O 1
ATOM 2045 N N . GLY A 1 249 ? -5.016 -4.783 24.017 1.00 87.44 249 GLY A N 1
ATOM 2046 C CA . GLY A 1 249 ? -6.377 -5.243 23.730 1.00 87.44 249 GLY A CA 1
ATOM 2047 C C . GLY A 1 249 ? -6.907 -4.877 22.339 1.00 87.44 249 GLY A C 1
ATOM 2048 O O . GLY A 1 249 ? -8.068 -5.166 22.047 1.00 87.44 249 GLY A O 1
ATOM 2049 N N . ARG A 1 250 ? -6.087 -4.272 21.466 1.00 88.44 250 ARG A N 1
ATOM 2050 C CA . ARG A 1 250 ? -6.480 -3.899 20.098 1.00 88.44 250 ARG A CA 1
ATOM 2051 C C . ARG A 1 250 ? -5.942 -4.856 19.049 1.00 88.44 250 ARG A C 1
ATOM 2053 O O . ARG A 1 250 ? -4.968 -5.573 19.269 1.00 88.44 250 ARG A O 1
ATOM 2060 N N . THR A 1 251 ? -6.583 -4.831 17.888 1.00 91.06 251 THR A N 1
ATOM 2061 C CA . THR A 1 251 ? -6.090 -5.496 16.684 1.00 91.06 251 THR A CA 1
ATOM 2062 C C . THR A 1 251 ? -5.253 -4.514 15.874 1.00 91.06 251 THR A C 1
ATOM 2064 O O . THR A 1 251 ? -5.720 -3.410 15.578 1.00 91.06 251 THR A O 1
ATOM 2067 N N . LEU A 1 252 ? -4.044 -4.921 15.500 1.00 91.75 252 LEU A N 1
ATOM 2068 C CA . LEU A 1 252 ? -3.175 -4.162 14.607 1.00 91.75 252 LEU A CA 1
ATOM 2069 C C . LEU A 1 252 ? -3.308 -4.703 13.183 1.00 91.75 252 LEU A C 1
ATOM 2071 O O . LEU A 1 252 ? -3.237 -5.910 12.981 1.00 91.75 252 LEU A O 1
ATOM 2075 N N . VAL A 1 253 ? -3.474 -3.834 12.193 1.00 91.00 253 VAL A N 1
ATOM 2076 C CA . VAL A 1 253 ? -3.560 -4.225 10.784 1.00 91.00 253 VAL A CA 1
ATOM 2077 C C . VAL A 1 253 ? -2.543 -3.428 9.983 1.00 91.00 253 VAL A C 1
ATOM 2079 O O . VAL A 1 253 ? -2.585 -2.200 9.956 1.00 91.00 253 VAL A O 1
ATOM 2082 N N . PHE A 1 254 ? -1.643 -4.126 9.301 1.00 91.31 254 PHE A N 1
ATOM 2083 C CA . PHE A 1 254 ? -0.754 -3.515 8.321 1.00 91.31 254 PHE A CA 1
ATOM 2084 C C . PHE A 1 254 ? -1.493 -3.380 6.988 1.00 91.31 254 PHE A C 1
ATOM 2086 O O . PHE A 1 254 ? -1.700 -4.372 6.289 1.00 91.31 254 PHE A O 1
ATOM 2093 N N . ALA A 1 255 ? -1.914 -2.161 6.664 1.00 88.81 255 ALA A N 1
ATOM 2094 C CA . ALA A 1 255 ? -2.732 -1.823 5.502 1.00 88.81 255 ALA A CA 1
ATOM 2095 C C . ALA A 1 255 ? -1.953 -0.941 4.507 1.00 88.81 255 ALA A C 1
ATOM 2097 O O . ALA A 1 255 ? -0.743 -0.743 4.651 1.00 88.81 255 ALA A O 1
ATOM 2098 N N . ASN A 1 256 ? -2.638 -0.431 3.480 1.00 86.50 256 ASN A N 1
ATOM 2099 C CA . ASN A 1 256 ? -2.103 0.597 2.574 1.00 86.50 256 ASN A CA 1
ATOM 2100 C C . ASN A 1 256 ? -2.298 2.027 3.109 1.00 86.50 256 ASN A C 1
ATOM 2102 O O . ASN A 1 256 ? -1.662 2.948 2.607 1.00 86.50 256 ASN A O 1
ATOM 2106 N N . ASP A 1 257 ? -3.161 2.199 4.110 1.00 83.88 257 ASP A N 1
ATOM 2107 C CA . ASP A 1 257 ? -3.518 3.487 4.699 1.00 83.88 257 ASP A CA 1
ATOM 2108 C C . ASP A 1 257 ? -3.285 3.460 6.214 1.00 83.88 257 ASP A C 1
ATOM 2110 O O . ASP A 1 257 ? -3.395 2.412 6.859 1.00 83.88 257 ASP A O 1
ATOM 2114 N N . THR A 1 258 ? -2.989 4.626 6.787 1.00 87.81 258 THR A N 1
ATOM 2115 C CA . THR A 1 258 ? -2.815 4.809 8.233 1.00 87.81 258 THR A CA 1
ATOM 2116 C C . THR A 1 258 ? -4.074 5.421 8.836 1.00 87.81 258 THR A C 1
ATOM 2118 O O . THR A 1 258 ? -4.581 6.433 8.353 1.00 87.81 258 THR A O 1
ATOM 2121 N N . GLY A 1 259 ? -4.592 4.824 9.909 1.00 86.94 259 GLY A N 1
ATOM 2122 C CA . GLY A 1 259 ? -5.813 5.298 10.552 1.00 86.94 259 GLY A CA 1
ATOM 2123 C C . GLY A 1 259 ? -6.381 4.333 11.584 1.00 86.94 259 GLY A C 1
ATOM 2124 O O . GLY A 1 259 ? -5.702 3.431 12.068 1.00 86.94 259 GLY A O 1
ATOM 2125 N N . ILE A 1 260 ? -7.653 4.529 11.930 1.00 86.62 260 ILE A N 1
ATOM 2126 C CA . ILE A 1 260 ? -8.376 3.674 12.877 1.00 86.62 260 ILE A CA 1
ATOM 2127 C C . ILE A 1 260 ? -9.685 3.231 12.238 1.00 86.62 260 ILE A C 1
ATOM 2129 O O . ILE A 1 260 ? -10.430 4.044 11.691 1.00 86.62 260 ILE A O 1
ATOM 2133 N N . SER A 1 261 ? -9.954 1.931 12.305 1.00 84.38 261 SER A N 1
ATOM 2134 C CA . SER A 1 261 ? -11.215 1.351 11.857 1.00 84.38 261 SER A CA 1
ATOM 2135 C C . SER A 1 261 ? -12.380 1.815 12.740 1.00 84.38 261 SER A C 1
ATOM 2137 O O . SER A 1 261 ? -12.206 2.184 13.901 1.00 84.38 261 SER A O 1
ATOM 2139 N N . SER A 1 262 ? -13.600 1.717 12.219 1.00 77.75 262 SER A N 1
ATOM 2140 C CA . SER A 1 262 ? -14.848 1.956 12.960 1.00 77.75 262 SER A CA 1
ATOM 2141 C C . SER A 1 262 ? -14.990 1.095 14.222 1.00 77.75 262 SER A C 1
ATOM 2143 O O . SER A 1 262 ? -15.727 1.469 15.133 1.00 77.75 262 SER A O 1
ATOM 2145 N N . GLU A 1 263 ? -14.298 -0.043 14.262 1.00 76.06 263 GLU A N 1
ATOM 2146 C CA . GLU A 1 263 ? -14.243 -0.987 15.384 1.00 76.06 263 GLU A CA 1
ATOM 2147 C C . GLU A 1 263 ? -13.140 -0.663 16.405 1.00 76.06 263 GLU A C 1
ATOM 2149 O O . GLU A 1 263 ? -13.017 -1.342 17.420 1.00 76.06 263 GLU A O 1
ATOM 2154 N N . GLY A 1 264 ? -12.314 0.356 16.147 1.00 79.38 264 GLY A N 1
ATOM 2155 C CA . GLY A 1 264 ? -11.158 0.687 16.985 1.00 79.38 264 GLY A CA 1
ATOM 2156 C C . GLY A 1 264 ? -9.896 -0.128 16.676 1.00 79.38 264 GLY A C 1
ATOM 2157 O O . GLY A 1 264 ? -8.937 -0.071 17.446 1.00 79.38 264 GLY A O 1
ATOM 2158 N N . ASN A 1 265 ? -9.874 -0.873 15.563 1.00 87.81 265 ASN A N 1
ATOM 2159 C CA . ASN A 1 265 ? -8.665 -1.544 15.069 1.00 87.81 265 ASN A CA 1
ATOM 2160 C C . ASN A 1 265 ? -7.689 -0.509 14.500 1.00 87.81 265 ASN A C 1
ATOM 2162 O O . ASN A 1 265 ? -8.103 0.420 13.804 1.00 87.81 265 ASN A O 1
ATOM 2166 N N . VAL A 1 266 ? -6.400 -0.682 14.768 1.00 89.44 266 VAL A N 1
ATOM 2167 C CA . VAL A 1 266 ? -5.362 0.263 14.352 1.00 89.44 266 VAL A CA 1
ATOM 2168 C C . VAL A 1 266 ? -4.815 -0.150 12.993 1.00 89.44 266 VAL A C 1
ATOM 2170 O O . VAL A 1 266 ? -4.299 -1.254 12.851 1.00 89.44 266 VAL A O 1
ATOM 2173 N N . LEU A 1 267 ? -4.916 0.739 12.008 1.00 90.56 267 LEU A N 1
ATOM 2174 C CA . LEU A 1 267 ? -4.391 0.554 10.660 1.00 90.56 267 LEU A CA 1
ATOM 2175 C C . LEU A 1 267 ? -3.059 1.300 10.543 1.00 90.56 267 LEU A C 1
ATOM 2177 O O . LEU A 1 267 ? -3.006 2.514 10.750 1.00 90.56 267 LEU A O 1
ATOM 2181 N N . LEU A 1 268 ? -1.987 0.585 10.215 1.00 90.94 268 LEU A N 1
ATOM 2182 C CA . LEU A 1 268 ? -0.682 1.169 9.917 1.00 90.94 268 LEU A CA 1
ATOM 2183 C C . LEU A 1 268 ? -0.338 0.919 8.456 1.00 90.94 268 LEU A C 1
ATOM 2185 O O . LEU A 1 268 ? -0.337 -0.227 8.004 1.00 90.94 268 LEU A O 1
ATOM 2189 N N . ASN A 1 269 ? 0.010 1.973 7.727 1.00 90.12 269 ASN A N 1
ATOM 2190 C CA . ASN A 1 269 ? 0.464 1.832 6.357 1.00 90.12 269 ASN A CA 1
ATOM 2191 C C . ASN A 1 269 ? 1.813 1.103 6.306 1.00 90.12 269 ASN A C 1
ATOM 2193 O O . ASN A 1 269 ? 2.800 1.531 6.907 1.00 90.12 269 ASN A O 1
ATOM 2197 N N . SER A 1 270 ? 1.864 0.026 5.531 1.00 86.19 270 SER A N 1
ATOM 2198 C CA . SER A 1 270 ? 3.048 -0.818 5.369 1.00 86.19 270 SER A CA 1
ATOM 2199 C C . SER A 1 270 ? 4.207 -0.097 4.666 1.00 86.19 270 SER A C 1
ATOM 2201 O O . SER A 1 270 ? 5.354 -0.493 4.848 1.00 86.19 270 SER A O 1
ATOM 2203 N N . GLY A 1 271 ? 3.924 0.947 3.877 1.00 83.75 271 GLY A N 1
ATOM 2204 C CA . GLY A 1 271 ? 4.924 1.732 3.143 1.00 83.75 271 GLY A CA 1
ATOM 2205 C C . GLY A 1 271 ? 5.456 2.968 3.879 1.00 83.75 271 GLY A C 1
ATOM 2206 O O . GLY A 1 271 ? 6.266 3.704 3.320 1.00 83.75 271 GLY A O 1
ATOM 2207 N N . GLU A 1 272 ? 4.999 3.235 5.103 1.00 85.44 272 GLU A N 1
ATOM 2208 C CA . GLU A 1 272 ? 5.363 4.442 5.853 1.00 85.44 272 GLU A CA 1
ATOM 2209 C C . GLU A 1 272 ? 6.576 4.268 6.775 1.00 85.44 272 GLU A C 1
ATOM 2211 O O . GLU A 1 272 ? 7.028 3.169 7.097 1.00 85.44 272 GLU A O 1
ATOM 2216 N N . VAL A 1 273 ? 7.116 5.403 7.228 1.00 85.81 273 VAL A N 1
ATOM 2217 C CA . VAL A 1 273 ? 8.249 5.448 8.156 1.00 85.81 273 VAL A CA 1
ATOM 2218 C C . VAL A 1 273 ? 7.771 5.229 9.595 1.00 85.81 273 VAL A C 1
ATOM 2220 O O . VAL A 1 273 ? 6.763 5.788 10.021 1.00 85.81 273 VAL A O 1
ATOM 2223 N N . ARG A 1 274 ? 8.571 4.499 10.386 1.00 86.50 274 ARG A N 1
ATOM 2224 C CA . ARG A 1 274 ? 8.344 4.176 11.813 1.00 86.50 274 ARG A CA 1
ATOM 2225 C C . ARG A 1 274 ? 7.887 5.355 12.687 1.00 86.50 274 ARG A C 1
ATOM 2227 O O . ARG A 1 274 ? 7.116 5.154 13.619 1.00 86.50 274 ARG A O 1
ATOM 2234 N N . HIS A 1 275 ? 8.360 6.571 12.406 1.00 87.19 275 HIS A N 1
ATOM 2235 C CA . HIS A 1 275 ? 7.964 7.762 13.159 1.00 87.19 275 HIS A CA 1
ATOM 2236 C C . HIS A 1 275 ? 6.481 8.113 12.962 1.00 87.19 275 HIS A C 1
ATOM 2238 O O . HIS A 1 275 ? 5.803 8.403 13.942 1.00 87.19 275 HIS A O 1
ATOM 2244 N N . ASN A 1 276 ? 5.957 7.984 11.737 1.00 88.94 276 ASN A N 1
ATOM 2245 C CA . ASN A 1 276 ? 4.551 8.272 11.452 1.00 88.94 276 ASN A CA 1
ATOM 2246 C C . ASN A 1 276 ? 3.616 7.274 12.147 1.00 88.94 276 ASN A C 1
ATOM 2248 O O . ASN A 1 276 ? 2.566 7.648 12.664 1.00 88.94 276 ASN A O 1
ATOM 2252 N N . TRP A 1 277 ? 4.031 6.005 12.239 1.00 91.31 277 TRP A N 1
ATOM 2253 C CA . TRP A 1 277 ? 3.303 5.006 13.023 1.00 91.31 277 TRP A CA 1
ATOM 2254 C C . TRP A 1 277 ? 3.206 5.417 14.491 1.00 91.31 277 TRP A C 1
ATOM 2256 O O . TRP A 1 277 ? 2.138 5.329 15.088 1.00 91.31 277 TRP A O 1
ATOM 2266 N N . LEU A 1 278 ? 4.300 5.912 15.071 1.00 90.25 278 LEU A N 1
ATOM 2267 C CA . LEU A 1 278 ? 4.325 6.367 16.457 1.00 90.25 278 LEU A CA 1
ATOM 2268 C C . LEU A 1 278 ? 3.444 7.600 16.689 1.00 90.25 278 LEU A C 1
ATOM 2270 O O . LEU A 1 278 ? 2.729 7.662 17.689 1.00 90.25 278 LEU A O 1
ATOM 2274 N N . ASP A 1 279 ? 3.462 8.559 15.767 1.00 90.06 279 ASP A N 1
ATOM 2275 C CA . ASP A 1 279 ? 2.609 9.745 15.850 1.00 90.06 279 ASP A CA 1
ATOM 2276 C C . ASP A 1 279 ? 1.128 9.388 15.725 1.00 90.06 279 ASP A C 1
ATOM 2278 O O . ASP A 1 279 ? 0.298 9.946 16.447 1.00 90.06 279 ASP A O 1
ATOM 2282 N N . MET A 1 280 ? 0.787 8.404 14.890 1.00 89.62 280 MET A N 1
ATOM 2283 C CA . MET A 1 280 ? -0.558 7.839 14.876 1.00 89.62 280 MET A CA 1
ATOM 2284 C C . MET A 1 280 ? -0.883 7.225 16.246 1.00 89.62 280 MET A C 1
ATOM 2286 O O . MET A 1 280 ? -1.893 7.590 16.846 1.00 89.62 280 MET A O 1
ATOM 2290 N N . ILE A 1 281 ? -0.008 6.367 16.792 1.00 89.69 281 ILE A N 1
ATOM 2291 C CA . ILE A 1 281 ? -0.258 5.648 18.055 1.00 89.69 281 ILE A CA 1
ATOM 2292 C C . ILE A 1 281 ? -0.523 6.627 19.206 1.00 89.69 281 ILE A C 1
ATOM 2294 O O . ILE A 1 281 ? -1.477 6.460 19.967 1.00 89.69 281 ILE A O 1
ATOM 2298 N N . ARG A 1 282 ? 0.252 7.713 19.275 1.00 89.75 282 ARG A N 1
ATOM 2299 C CA . ARG A 1 282 ? 0.056 8.805 20.242 1.00 89.75 282 ARG A CA 1
ATOM 2300 C C . ARG A 1 282 ? -1.297 9.499 20.105 1.00 89.75 282 ARG A C 1
ATOM 2302 O O . ARG A 1 282 ? -1.847 9.983 21.092 1.00 89.75 282 ARG A O 1
ATOM 2309 N N . ASN A 1 283 ? -1.833 9.582 18.891 1.00 88.81 283 ASN A N 1
ATOM 2310 C CA . ASN A 1 283 ? -3.100 10.250 18.613 1.00 88.81 283 ASN A CA 1
ATOM 2311 C C . ASN A 1 283 ? -4.326 9.333 18.753 1.00 88.81 283 ASN A C 1
ATOM 2313 O O . ASN A 1 283 ? -5.446 9.849 18.743 1.00 88.81 283 ASN A O 1
ATOM 2317 N N . ILE A 1 284 ? -4.160 8.019 18.965 1.00 87.88 284 ILE A N 1
ATOM 2318 C CA . ILE A 1 284 ? -5.286 7.080 19.116 1.00 87.88 284 ILE A CA 1
ATOM 2319 C C . ILE A 1 284 ? -6.328 7.535 20.157 1.00 87.88 284 ILE A C 1
ATOM 2321 O O . ILE A 1 284 ? -7.513 7.549 19.815 1.00 87.88 284 ILE A O 1
ATOM 2325 N N . PRO A 1 285 ? -5.961 7.991 21.374 1.00 85.69 285 PRO A N 1
ATOM 2326 C CA . PRO A 1 285 ? -6.957 8.381 22.378 1.00 85.69 285 PRO A CA 1
ATOM 2327 C C . PRO A 1 285 ? -7.888 9.514 21.916 1.00 85.69 285 PRO A C 1
ATOM 2329 O O . PRO A 1 285 ? -9.048 9.588 22.325 1.00 85.69 285 PRO A O 1
ATOM 2332 N N . LYS A 1 286 ? -7.406 10.397 21.029 1.00 85.50 286 LYS A N 1
ATOM 2333 C CA . LYS A 1 286 ? -8.226 11.465 20.434 1.00 85.50 286 LYS A CA 1
ATOM 2334 C C . LYS A 1 286 ? -9.248 10.888 19.459 1.00 85.50 286 LYS A C 1
ATOM 2336 O O . LYS A 1 286 ? -10.403 11.307 19.460 1.00 85.50 286 LYS A O 1
ATOM 2341 N N . HIS A 1 287 ? -8.835 9.916 18.651 1.00 83.81 287 HIS A N 1
ATOM 2342 C CA . HIS A 1 287 ? -9.720 9.225 17.722 1.00 83.81 287 HIS A CA 1
ATOM 2343 C C . HIS A 1 287 ? -10.760 8.366 18.454 1.00 83.81 287 HIS A C 1
ATOM 2345 O O . HIS A 1 287 ? -11.919 8.354 18.046 1.00 83.81 287 HIS A O 1
ATOM 2351 N N . ASP A 1 288 ? -10.413 7.747 19.587 1.00 83.19 288 ASP A N 1
ATOM 2352 C CA . ASP A 1 288 ? -11.373 7.002 20.413 1.00 83.19 288 ASP A CA 1
ATOM 2353 C C . ASP A 1 288 ? -12.528 7.874 20.910 1.00 83.19 288 ASP A C 1
ATOM 2355 O O . ASP A 1 288 ? -13.678 7.432 20.957 1.00 83.19 288 ASP A O 1
ATOM 2359 N N . LEU A 1 289 ? -12.250 9.132 21.266 1.00 82.38 289 LEU A N 1
ATOM 2360 C CA . LEU A 1 289 ? -13.291 10.071 21.681 1.00 82.38 289 LEU A CA 1
ATOM 2361 C C . LEU A 1 289 ? -14.303 10.322 20.551 1.00 82.38 289 LEU A C 1
ATOM 2363 O O . LEU A 1 289 ? -15.502 10.439 20.807 1.00 82.38 289 LEU A O 1
ATOM 2367 N N . ILE A 1 290 ? -13.827 10.374 19.306 1.00 82.50 290 ILE A N 1
ATOM 2368 C CA . ILE A 1 290 ? -14.665 10.514 18.110 1.00 82.50 290 ILE A CA 1
ATOM 2369 C C . ILE A 1 290 ? -15.450 9.214 17.874 1.00 82.50 290 ILE A C 1
ATOM 2371 O O . ILE A 1 290 ? -16.665 9.273 17.677 1.00 82.50 290 ILE A O 1
ATOM 2375 N N . LEU A 1 291 ? -14.804 8.046 17.984 1.00 83.38 291 LEU A N 1
ATOM 2376 C CA . LEU A 1 291 ? -15.451 6.728 17.874 1.00 83.38 291 LEU A CA 1
ATOM 2377 C C . LEU A 1 291 ? -16.578 6.537 18.900 1.00 83.38 291 LEU A C 1
ATOM 2379 O O . LEU A 1 291 ? -17.620 5.977 18.568 1.00 83.38 291 LEU A O 1
ATOM 2383 N N . ARG A 1 292 ? -16.434 7.067 20.120 1.00 84.31 292 ARG A N 1
ATOM 2384 C CA . ARG A 1 292 ? -17.506 7.050 21.133 1.00 84.31 292 ARG A CA 1
ATOM 2385 C C . ARG A 1 292 ? -18.714 7.906 20.749 1.00 84.31 292 ARG A C 1
ATOM 2387 O O . ARG A 1 292 ? -19.833 7.584 21.135 1.00 84.31 292 ARG A O 1
ATOM 2394 N N . ARG A 1 293 ? -18.508 8.996 20.002 1.00 84.94 293 ARG A N 1
ATOM 2395 C CA . ARG A 1 293 ? -19.585 9.898 19.552 1.00 84.94 293 ARG A CA 1
ATOM 2396 C C . ARG A 1 293 ? -20.246 9.437 18.253 1.00 84.94 293 ARG A C 1
ATOM 2398 O O . ARG A 1 293 ? -21.378 9.828 17.979 1.00 84.94 293 ARG A O 1
ATOM 2405 N N . LEU A 1 294 ? -19.571 8.597 17.473 1.00 84.94 294 LEU A N 1
ATOM 2406 C CA . LEU A 1 294 ? -20.034 8.107 16.172 1.00 84.94 294 LEU A CA 1
ATOM 2407 C C . LEU A 1 294 ? -21.450 7.499 16.187 1.00 84.94 294 LEU A C 1
ATOM 2409 O O . LEU A 1 294 ? -22.250 7.920 15.357 1.00 84.94 294 LEU A O 1
ATOM 2413 N N . PRO A 1 295 ? -21.834 6.619 17.135 1.00 85.06 295 PRO A N 1
ATOM 2414 C CA . PRO A 1 295 ? -23.197 6.080 17.183 1.00 85.06 295 PRO A CA 1
ATOM 2415 C C . PRO A 1 295 ? -24.278 7.155 17.379 1.00 85.06 295 PRO A C 1
ATOM 2417 O O . PRO A 1 295 ? -25.380 7.045 16.844 1.00 85.06 295 PRO A O 1
ATOM 2420 N N . ALA A 1 296 ? -23.973 8.220 18.130 1.00 85.50 296 ALA A N 1
ATOM 2421 C CA . ALA A 1 296 ? -24.903 9.330 18.326 1.00 85.50 296 ALA A CA 1
ATOM 2422 C C . ALA A 1 296 ? -25.082 10.140 17.034 1.00 85.50 296 ALA A C 1
ATOM 2424 O O . ALA A 1 296 ? -26.206 10.514 16.698 1.00 85.50 296 ALA A O 1
ATOM 2425 N N . PHE A 1 297 ? -23.996 10.358 16.285 1.00 85.50 297 PHE A N 1
ATOM 2426 C CA . PHE A 1 297 ? -24.057 10.989 14.967 1.00 85.50 297 PHE A CA 1
ATOM 2427 C C . PHE A 1 297 ? -24.817 10.132 13.957 1.00 85.50 297 PHE A C 1
ATOM 2429 O O . PHE A 1 297 ? -25.668 10.657 13.248 1.00 85.50 297 PHE A O 1
ATOM 2436 N N . GLU A 1 298 ? -24.588 8.821 13.930 1.00 84.75 298 GLU A N 1
ATOM 2437 C CA . GLU A 1 298 ? -25.339 7.909 13.061 1.00 84.75 298 GLU A CA 1
ATOM 2438 C C . GLU A 1 298 ? -26.830 7.940 13.365 1.00 84.75 298 GLU A C 1
ATOM 2440 O O . GLU A 1 298 ? -27.639 8.051 12.451 1.00 84.75 298 GLU A O 1
ATOM 2445 N N . LYS A 1 299 ? -27.205 7.933 14.647 1.00 86.81 299 LYS A N 1
ATOM 2446 C CA . LYS A 1 299 ? -28.608 8.053 15.049 1.00 86.81 299 LYS A CA 1
ATOM 2447 C C . LYS A 1 299 ? -29.207 9.404 14.654 1.00 86.81 299 LYS A C 1
ATOM 2449 O O . LYS A 1 299 ? -30.367 9.460 14.258 1.00 86.81 299 LYS A O 1
ATOM 2454 N N . ALA A 1 300 ? -28.442 10.489 14.757 1.00 88.00 300 ALA A N 1
ATOM 2455 C CA . ALA A 1 300 ? -28.892 11.814 14.338 1.00 88.00 300 ALA A CA 1
ATOM 2456 C C . ALA A 1 300 ? -29.113 11.886 12.818 1.00 88.00 300 ALA A C 1
ATOM 2458 O O . ALA A 1 300 ? -30.158 12.360 12.381 1.00 88.00 300 ALA A O 1
ATOM 2459 N N . VAL A 1 301 ? -28.174 11.367 12.022 1.00 88.00 301 VAL A N 1
ATOM 2460 C CA . VAL A 1 301 ? -28.295 11.333 10.556 1.00 88.00 301 VAL A CA 1
ATOM 2461 C C . VAL A 1 301 ? -29.420 10.392 10.126 1.00 88.00 301 VAL A C 1
ATOM 2463 O O . VAL A 1 301 ? -30.211 10.760 9.267 1.00 88.00 301 VAL A O 1
ATOM 2466 N N . SER A 1 302 ? -29.552 9.225 10.762 1.00 90.12 302 SER A N 1
ATOM 2467 C CA . SER A 1 302 ? -30.626 8.264 10.487 1.00 90.12 302 SER A CA 1
ATOM 2468 C C . SER A 1 302 ? -32.000 8.908 10.694 1.00 90.12 302 SER A C 1
ATOM 2470 O O . SER A 1 302 ? -32.831 8.853 9.796 1.00 90.12 302 SER A O 1
ATOM 2472 N N . ARG A 1 303 ? -32.199 9.656 11.789 1.00 90.06 303 ARG A N 1
ATOM 2473 C CA . ARG A 1 303 ? -33.444 10.406 12.045 1.00 90.06 303 ARG A CA 1
ATOM 2474 C C . ARG A 1 303 ? -33.758 11.459 10.982 1.00 90.06 303 ARG A C 1
ATOM 2476 O O . ARG A 1 303 ? -34.912 11.611 10.600 1.00 90.06 303 ARG A O 1
ATOM 2483 N N . VAL A 1 304 ? -32.749 12.196 10.512 1.00 91.38 304 VAL A N 1
ATOM 2484 C CA . VAL A 1 304 ? -32.924 13.187 9.430 1.00 91.38 304 VAL A CA 1
ATOM 2485 C C . VAL A 1 304 ? -33.290 12.497 8.115 1.00 91.38 304 VAL A C 1
ATOM 2487 O O . VAL A 1 304 ? -34.071 13.027 7.332 1.00 91.38 304 VAL A O 1
ATOM 2490 N N . LEU A 1 305 ? -32.756 11.298 7.895 1.00 89.81 305 LEU A N 1
ATOM 2491 C CA . LEU A 1 305 ? -33.012 10.469 6.725 1.00 89.81 305 LEU A CA 1
ATOM 2492 C C . LEU A 1 305 ? -34.205 9.516 6.914 1.00 89.81 305 LEU A C 1
ATOM 2494 O O . LEU A 1 305 ? -34.233 8.478 6.269 1.00 89.81 305 LEU A O 1
ATOM 2498 N N . LEU A 1 306 ? -35.181 9.846 7.769 1.00 86.88 306 LEU A N 1
ATOM 2499 C CA . LEU A 1 306 ? -36.396 9.039 7.984 1.00 86.88 306 LEU A CA 1
ATOM 2500 C C . LEU A 1 306 ? -36.108 7.593 8.442 1.00 86.88 306 LEU A C 1
ATOM 2502 O O . LEU A 1 306 ? -36.678 6.635 7.929 1.00 86.88 306 LEU A O 1
ATOM 2506 N N . ASP A 1 307 ? -35.201 7.446 9.407 1.00 84.25 307 ASP A N 1
ATOM 2507 C CA . ASP A 1 307 ? -34.789 6.179 10.029 1.00 84.25 307 ASP A CA 1
ATOM 2508 C C . ASP A 1 307 ? -34.148 5.158 9.065 1.00 84.25 307 ASP A C 1
ATOM 2510 O O . ASP A 1 307 ? -34.113 3.953 9.329 1.00 84.25 307 ASP A O 1
ATOM 2514 N N . ILE A 1 308 ? -33.541 5.637 7.972 1.00 86.44 308 ILE A N 1
ATOM 2515 C CA . ILE A 1 308 ? -32.693 4.805 7.105 1.00 86.44 308 ILE A CA 1
ATOM 2516 C C . ILE A 1 308 ? -31.514 4.242 7.914 1.00 86.44 308 ILE A C 1
ATOM 2518 O O . ILE A 1 308 ? -30.831 4.962 8.657 1.00 86.44 308 ILE A O 1
ATOM 2522 N N . LYS A 1 309 ? -31.239 2.942 7.739 1.00 77.88 309 LYS A N 1
ATOM 2523 C CA . LYS A 1 309 ? -30.086 2.265 8.344 1.00 77.88 309 LYS A CA 1
ATOM 2524 C C . LYS A 1 309 ? -28.797 2.728 7.674 1.00 77.88 309 LYS A C 1
ATOM 2526 O O . LYS A 1 309 ? -28.563 2.485 6.493 1.00 77.88 309 LYS A O 1
ATOM 2531 N N . ILE A 1 310 ? -27.925 3.357 8.452 1.00 76.75 310 ILE A N 1
ATOM 2532 C CA . ILE A 1 310 ? -26.611 3.784 7.977 1.00 76.75 310 ILE A CA 1
ATOM 2533 C C . ILE A 1 310 ? -25.631 2.630 8.179 1.00 76.75 310 ILE A C 1
ATOM 2535 O O . ILE A 1 310 ? -25.281 2.286 9.305 1.00 76.75 310 ILE A O 1
ATOM 2539 N N . GLY A 1 311 ? -25.196 2.022 7.077 1.00 68.81 311 GLY A N 1
ATOM 2540 C CA . GLY A 1 311 ? -24.130 1.026 7.084 1.00 68.81 311 GLY A CA 1
ATOM 2541 C C . GLY A 1 311 ? -22.752 1.687 7.062 1.00 68.81 311 GLY A C 1
ATOM 2542 O O . GLY A 1 311 ? -22.471 2.527 6.203 1.00 68.81 311 GLY A O 1
ATOM 2543 N N . ARG A 1 312 ? -21.859 1.280 7.970 1.00 68.06 312 ARG A N 1
ATOM 2544 C CA . ARG A 1 312 ? -20.436 1.631 7.877 1.00 68.06 312 ARG A CA 1
ATOM 2545 C C . ARG A 1 312 ? -19.776 0.731 6.840 1.00 68.06 312 ARG A C 1
ATOM 2547 O O . ARG A 1 312 ? -19.922 -0.486 6.893 1.00 68.06 312 ARG A O 1
ATOM 2554 N N . ARG A 1 313 ? -18.989 1.308 5.931 1.00 62.62 313 ARG A N 1
ATOM 2555 C CA . ARG A 1 313 ? -18.023 0.510 5.168 1.00 62.62 313 ARG A CA 1
ATOM 2556 C C . ARG A 1 313 ? -16.849 0.189 6.087 1.00 62.62 313 ARG A C 1
ATOM 2558 O O . ARG A 1 313 ? -16.020 1.056 6.348 1.00 62.62 313 ARG A O 1
ATOM 2565 N N . CYS A 1 314 ? -16.804 -1.038 6.595 1.00 51.84 314 CYS A N 1
ATOM 2566 C CA . CYS A 1 314 ? -15.622 -1.558 7.269 1.00 51.84 314 CYS A CA 1
ATOM 2567 C C . CYS A 1 314 ? -14.548 -1.829 6.210 1.00 51.84 314 CYS A C 1
ATOM 2569 O O . CYS A 1 314 ? -14.743 -2.643 5.314 1.00 51.84 314 CYS A O 1
ATOM 2571 N N . VAL A 1 315 ? -13.425 -1.115 6.296 1.00 50.69 315 VAL A N 1
ATOM 2572 C CA . VAL A 1 315 ? -12.237 -1.380 5.461 1.00 50.69 315 VAL A CA 1
ATOM 2573 C C . VAL A 1 315 ? -11.439 -2.566 6.021 1.00 50.69 315 VAL A C 1
ATOM 2575 O O . VAL A 1 315 ? -10.637 -3.159 5.316 1.00 50.69 315 VAL A O 1
ATOM 2578 N N . ALA A 1 316 ? -11.703 -2.967 7.266 1.00 41.91 316 ALA A N 1
ATOM 2579 C CA . ALA A 1 316 ? -11.067 -4.108 7.906 1.00 41.91 316 ALA A CA 1
ATOM 2580 C C . ALA A 1 316 ? -12.092 -5.223 8.136 1.00 41.91 316 ALA A C 1
ATOM 2582 O O . ALA A 1 316 ? -12.848 -5.151 9.098 1.00 41.91 316 ALA A O 1
ATOM 2583 N N . ALA A 1 317 ? -12.122 -6.191 7.220 1.00 36.00 317 ALA A N 1
ATOM 2584 C CA . ALA A 1 317 ? -12.445 -7.607 7.426 1.00 36.00 317 ALA A CA 1
ATOM 2585 C C . ALA A 1 317 ? -12.703 -8.237 6.050 1.00 36.00 317 ALA A C 1
ATOM 2587 O O . ALA A 1 317 ? -13.814 -8.210 5.520 1.00 36.00 317 ALA A O 1
ATOM 2588 N N . ARG A 1 318 ? -11.664 -8.828 5.454 1.00 38.56 318 ARG A N 1
ATOM 2589 C CA . ARG A 1 318 ? -11.898 -9.996 4.606 1.00 38.56 318 ARG A CA 1
ATOM 2590 C C . ARG A 1 318 ? -12.277 -11.122 5.550 1.00 38.56 318 ARG A C 1
ATOM 2592 O O . ARG A 1 318 ? -11.401 -11.602 6.248 1.00 38.56 318 ARG A O 1
ATOM 2599 N N . ASP A 1 319 ? -13.565 -11.426 5.601 1.00 36.00 319 ASP A N 1
ATOM 2600 C CA . ASP A 1 319 ? -14.121 -12.773 5.734 1.00 36.00 319 ASP A CA 1
ATOM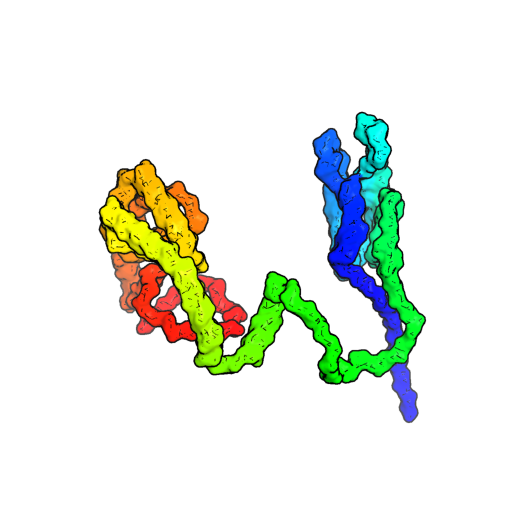 2601 C C . ASP A 1 319 ? -15.644 -12.654 5.652 1.00 36.00 319 ASP A C 1
ATOM 2603 O O . ASP A 1 319 ? -16.338 -12.583 6.655 1.00 36.00 319 ASP A O 1
ATOM 2607 N N . GLU A 1 320 ? -16.134 -12.494 4.422 1.00 29.52 320 GLU A N 1
ATOM 2608 C CA . GLU A 1 320 ? -17.306 -13.179 3.860 1.00 29.52 320 GLU A CA 1
ATOM 2609 C C . GLU A 1 320 ? -17.568 -12.594 2.457 1.00 29.52 320 GLU A C 1
ATOM 2611 O O . GLU A 1 320 ? -17.716 -11.388 2.274 1.00 29.52 320 GLU A O 1
ATOM 2616 N N . LEU A 1 321 ? -17.572 -13.468 1.441 1.00 27.88 321 LEU A N 1
ATOM 2617 C CA . LEU A 1 321 ? -17.948 -13.202 0.039 1.00 27.88 321 LEU A CA 1
ATOM 2618 C C . LEU A 1 321 ? -16.975 -12.404 -0.860 1.00 27.88 321 LEU A C 1
ATOM 2620 O O . LEU A 1 321 ? -17.393 -11.561 -1.651 1.00 27.88 321 LEU A O 1
ATOM 2624 N N . ILE A 1 322 ? -15.694 -12.791 -0.912 1.00 28.69 322 ILE A N 1
ATOM 2625 C CA . ILE A 1 322 ? -14.887 -12.618 -2.145 1.00 28.69 322 ILE A CA 1
ATOM 2626 C C . ILE A 1 322 ? -14.792 -13.964 -2.876 1.00 28.69 322 ILE A C 1
ATOM 2628 O O . ILE A 1 322 ? -13.728 -14.539 -3.066 1.00 28.69 322 ILE A O 1
ATOM 2632 N N . PHE A 1 323 ? -15.956 -14.457 -3.295 1.00 25.31 323 PHE A N 1
ATOM 2633 C CA . PHE A 1 323 ? -16.106 -15.377 -4.424 1.00 25.31 323 PHE A CA 1
ATOM 2634 C C . PHE A 1 323 ? -16.959 -14.681 -5.494 1.00 25.31 323 PHE A C 1
ATOM 2636 O O . PHE A 1 323 ? -17.965 -15.191 -5.961 1.00 25.31 323 PHE A O 1
ATOM 2643 N N . PHE A 1 324 ? -16.557 -13.472 -5.885 1.00 25.92 324 PHE A N 1
ATOM 2644 C CA . PHE A 1 324 ? -16.968 -12.900 -7.164 1.00 25.92 324 PHE A CA 1
ATOM 2645 C C . PHE A 1 324 ? -15.720 -12.728 -8.020 1.00 25.92 324 PHE A C 1
ATOM 2647 O O . PHE A 1 324 ? -15.010 -11.728 -7.959 1.00 25.92 324 PHE A O 1
ATOM 2654 N N . ILE A 1 325 ? -15.412 -13.824 -8.716 1.00 27.67 325 ILE A N 1
ATOM 2655 C CA . ILE A 1 325 ? -14.873 -13.890 -10.075 1.00 27.67 325 ILE A CA 1
ATOM 2656 C C . ILE A 1 325 ? -14.158 -12.600 -10.491 1.00 27.67 325 ILE A C 1
ATOM 2658 O O . ILE A 1 325 ? -14.742 -11.665 -11.035 1.00 27.67 325 ILE A O 1
ATOM 2662 N N . ARG A 1 326 ? -12.843 -12.577 -10.272 1.00 28.44 326 ARG A N 1
ATOM 2663 C CA . ARG A 1 326 ? -11.938 -11.551 -10.793 1.00 28.44 326 ARG A CA 1
ATOM 2664 C C . ARG A 1 326 ? -11.621 -11.826 -12.271 1.00 28.44 326 ARG A C 1
ATOM 2666 O O . ARG A 1 326 ? -10.461 -11.908 -12.657 1.00 28.44 326 ARG A O 1
ATOM 2673 N N . ALA A 1 327 ? -12.666 -11.996 -13.080 1.00 30.05 327 ALA A N 1
ATOM 2674 C CA . ALA A 1 327 ? -12.590 -12.188 -14.523 1.00 30.05 327 ALA A CA 1
ATOM 2675 C C . ALA A 1 327 ? -13.651 -11.325 -15.221 1.00 30.05 327 ALA A C 1
ATOM 2677 O O . ALA A 1 327 ? -14.763 -11.779 -15.451 1.00 30.05 327 ALA A O 1
ATOM 2678 N N . TRP A 1 328 ? -13.303 -10.067 -15.515 1.00 27.00 328 TRP A N 1
ATOM 2679 C CA . TRP A 1 328 ? -13.539 -9.426 -16.818 1.00 27.00 328 TRP A CA 1
ATOM 2680 C C . TRP A 1 328 ? -12.910 -8.019 -16.839 1.00 27.00 328 TRP A C 1
ATOM 2682 O O . TRP A 1 328 ? -13.284 -7.175 -16.023 1.00 27.00 328 TRP A O 1
ATOM 2692 N N . PRO A 1 329 ? -11.985 -7.712 -17.765 1.00 33.50 329 PRO A N 1
ATOM 2693 C CA . PRO A 1 329 ? -11.535 -6.354 -18.025 1.00 33.50 329 PRO A CA 1
ATOM 2694 C C . PRO A 1 329 ? -12.392 -5.753 -19.143 1.00 33.50 329 PRO A C 1
ATOM 2696 O O . PRO A 1 329 ? -12.031 -5.812 -20.312 1.00 33.50 329 PRO A O 1
ATOM 2699 N N . CYS A 1 330 ? -13.551 -5.204 -18.797 1.00 30.16 330 CYS A N 1
ATOM 2700 C CA . CYS A 1 330 ? -14.326 -4.288 -19.636 1.00 30.16 330 CYS A CA 1
ATOM 2701 C C . CYS A 1 330 ? -15.124 -3.382 -18.693 1.00 30.16 330 CYS A C 1
ATOM 2703 O O . CYS A 1 33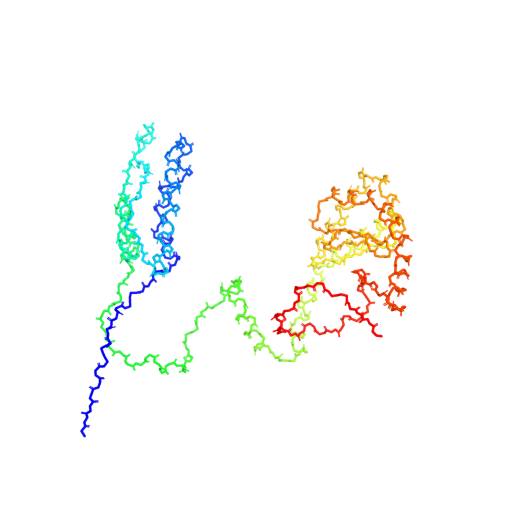0 ? -15.690 -3.872 -17.724 1.00 30.16 330 CYS A O 1
ATOM 2705 N N . ILE A 1 331 ? -15.190 -2.086 -19.004 1.00 27.28 331 ILE A N 1
ATOM 2706 C CA . ILE A 1 331 ? -15.725 -0.976 -18.187 1.00 27.28 331 ILE A CA 1
ATOM 2707 C C . ILE A 1 331 ? -14.644 -0.284 -17.334 1.00 27.28 331 ILE A C 1
ATOM 2709 O O . ILE A 1 331 ? -14.730 -0.116 -16.123 1.00 27.28 331 ILE A O 1
ATOM 2713 N N . THR A 1 332 ? -13.628 0.244 -18.014 1.00 37.75 332 THR A N 1
ATOM 2714 C CA . THR A 1 332 ? -13.187 1.608 -17.711 1.00 37.75 332 THR A CA 1
ATOM 2715 C C . THR A 1 332 ? -14.270 2.555 -18.210 1.00 37.75 332 THR A C 1
ATOM 2717 O O . THR A 1 332 ? -14.482 2.624 -19.418 1.00 37.75 332 THR A O 1
ATOM 2720 N N . ARG A 1 333 ? -14.952 3.243 -17.282 1.00 33.88 333 ARG A N 1
ATOM 2721 C CA . ARG A 1 333 ? -15.447 4.642 -17.327 1.00 33.88 333 ARG A CA 1
ATOM 2722 C C . ARG A 1 333 ? -16.613 4.774 -16.337 1.00 33.88 333 ARG A C 1
ATOM 2724 O O . ARG A 1 333 ? -17.507 3.944 -16.360 1.00 33.88 333 ARG A O 1
ATOM 2731 N N . PHE A 1 334 ? -16.588 5.844 -15.537 1.00 27.77 334 PHE A N 1
ATOM 2732 C CA . PHE A 1 334 ? -17.518 6.230 -14.455 1.00 27.77 334 PHE A CA 1
ATOM 2733 C C . PHE A 1 334 ? -17.242 5.657 -13.057 1.00 27.77 334 PHE A C 1
ATOM 2735 O O . PHE A 1 334 ? -17.747 4.607 -12.689 1.00 27.77 334 PHE A O 1
ATOM 2742 N N . MET A 1 335 ? -16.515 6.420 -12.233 1.00 28.08 335 MET A N 1
ATOM 2743 C CA . MET A 1 335 ? -17.099 7.112 -11.065 1.00 28.08 335 MET A CA 1
ATOM 2744 C C . MET A 1 335 ? -16.007 7.861 -10.284 1.00 28.08 335 MET A C 1
ATOM 2746 O O . MET A 1 335 ? -15.557 7.461 -9.215 1.00 28.08 335 MET A O 1
ATOM 2750 N N . THR A 1 336 ? -15.601 9.007 -10.822 1.00 37.06 336 THR A N 1
ATOM 2751 C CA . THR A 1 336 ? -15.214 10.164 -10.012 1.00 37.06 336 THR A CA 1
ATOM 2752 C C . THR A 1 336 ? -16.498 10.832 -9.530 1.00 37.06 336 THR A C 1
ATOM 2754 O O . THR A 1 336 ? -17.117 11.543 -10.313 1.00 37.06 336 THR A O 1
ATOM 2757 N N . HIS A 1 337 ? -16.938 10.538 -8.306 1.00 29.25 337 HIS A N 1
ATOM 2758 C CA . HIS A 1 337 ? -17.657 11.430 -7.380 1.00 29.25 337 HIS A CA 1
ATOM 2759 C C . HIS A 1 337 ? -18.321 10.612 -6.269 1.00 29.25 337 HIS A C 1
ATOM 2761 O O . HIS A 1 337 ? -18.789 9.498 -6.493 1.00 29.25 337 HIS A O 1
ATOM 2767 N N . CYS A 1 338 ? -18.362 11.202 -5.072 1.00 35.94 338 CYS A N 1
ATOM 2768 C CA . CYS A 1 338 ? -19.140 10.774 -3.915 1.00 35.94 338 CYS A CA 1
ATOM 2769 C C . CYS A 1 338 ? -20.443 10.054 -4.283 1.00 35.94 338 CYS A C 1
ATOM 2771 O O . CYS A 1 338 ? -21.269 10.583 -5.022 1.00 35.94 338 CYS A O 1
ATOM 2773 N N . SER A 1 339 ? -20.675 8.886 -3.693 1.00 25.52 339 SER A N 1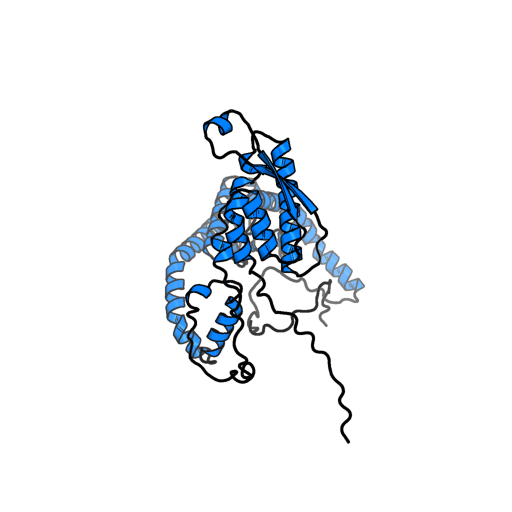
ATOM 2774 C CA . SER A 1 339 ? -22.012 8.302 -3.611 1.00 25.52 339 SER A CA 1
ATOM 2775 C C . SER A 1 339 ? -22.129 7.516 -2.309 1.00 25.52 339 SER A C 1
ATOM 2777 O O . SER A 1 339 ? -21.492 6.474 -2.127 1.00 25.52 339 SER A O 1
ATOM 2779 N N . LEU A 1 340 ? -22.923 8.063 -1.381 1.00 26.78 340 LEU A N 1
ATOM 2780 C CA . LEU A 1 340 ? -23.608 7.272 -0.366 1.00 26.78 340 LEU A CA 1
ATOM 2781 C C . LEU A 1 340 ? -24.480 6.259 -1.114 1.00 26.78 340 LEU A C 1
ATOM 2783 O O . LEU A 1 340 ? -25.294 6.648 -1.946 1.00 26.78 340 LEU A O 1
ATOM 2787 N N . LYS A 1 341 ? -24.308 4.969 -0.827 1.00 26.61 341 LYS A N 1
ATOM 2788 C CA . LYS A 1 341 ? -25.290 3.960 -1.218 1.00 26.61 341 LYS A CA 1
ATOM 2789 C C . LYS A 1 341 ? -26.312 3.855 -0.095 1.00 26.61 341 LYS A C 1
ATOM 2791 O O . LYS A 1 341 ? -25.963 3.442 1.008 1.00 26.61 341 LYS A O 1
ATOM 2796 N N . VAL A 1 342 ? -27.541 4.264 -0.395 1.00 25.47 342 VAL A N 1
ATOM 2797 C CA . VAL A 1 342 ? -28.738 3.877 0.354 1.00 25.47 342 VAL A CA 1
ATOM 2798 C C . VAL A 1 342 ? -28.949 2.388 0.087 1.00 25.47 342 VAL A C 1
ATOM 2800 O O . VAL A 1 342 ? -28.888 1.957 -1.065 1.00 25.47 342 VAL A O 1
ATOM 2803 N N . ILE A 1 343 ? -29.094 1.606 1.150 1.00 31.72 343 ILE A N 1
ATOM 2804 C CA . ILE A 1 343 ? -29.499 0.202 1.082 1.00 31.72 343 ILE A CA 1
ATOM 2805 C C . ILE A 1 343 ? -30.974 0.210 1.493 1.00 31.72 343 ILE A C 1
ATOM 2807 O O . ILE A 1 343 ? -31.273 0.700 2.583 1.00 31.72 343 ILE A O 1
ATOM 2811 N N . GLU A 1 344 ? -31.853 -0.219 0.582 1.00 31.52 344 GLU A N 1
ATOM 2812 C CA . GLU A 1 344 ? -33.298 -0.398 0.820 1.00 31.52 344 GLU A CA 1
ATOM 2813 C C . GLU A 1 344 ? -33.586 -1.474 1.873 1.00 31.52 344 GLU A C 1
ATOM 2815 O O . GLU A 1 344 ? -32.837 -2.482 1.920 1.00 31.52 344 GLU A O 1
#

Foldseek 3Di:
DDDDDDDPPPPDPDWDQDDPVLLCVLCVVVCVFQPLVVCPVPVVLSVLSVVLVVVVVVVLVCLSVLHDDDWDKRWTWGDDPDPVVNVVPDTDIFIQIDDDSHSLVSSVSSCVSVVHDPVSSPVPDTPPPDDDDPPPPPPPDDDDDPPPCVVCCPPPVCVVVVVVVVCVPQPPDPVSVCVVCVVVVVVVVVVCVVLVVLLVVLQVVCCVVLQAPGEEEAEPDDSNLVSVLSVLVVVLCVVCVPLSVLRHHAYEYAYCDADAWLVRHGYDDSPDDSVVSSVSSVCSVVVVVVSVCVVVVQVVVCVVVVNQHQDDDTPDDPDDDPPDDPDDPDDDDDDDDDDDDRDD

Organism: NCBI:txid64838

Nearest PDB structures (foldseek):
  8i0k-assembly1_C  TM=9.107E-01  e=3.447E-08  Homo sapiens

Radius of gyration: 33.65 Å; Cα contacts (8 Å, |Δi|>4): 275; chains: 1; bounding box: 84×61×102 Å

Sequence (344 aa):
MLLSVKRCFCIKDGFRALSTGEVSTALRPFYFTVHPDLFGQYPTQRTVNENSLKQLSSVIECLQQHRPINPMTLPFYLRSKDEKEVKAGKFTLVKIQLNDKDLKKTIISILKACNLPTTFVEQIEEPVKGRKDEKFWESRGGFGREFDFTNLEDDPLYQSIFMRRKMNTEPDTFKAYLDKHVNEAHVKLEACRPVREEVKKLEKILCEHLGLKNIFWDCGWNIAHYRGCLLAFQNLARHHPEQMEILRGRTLVFANDTGISSEGNVLLNSGEVRHNWLDMIRNIPKHDLILRRLPAFEKAVSRVLLDIKIGRRCVAARDELIFFIRAWPCITRFMTHCSLKVIE

Mean predicted aligned error: 21.03 Å